Protein AF-A0A7S4T2F7-F1 (afdb_monomer_lite)

pLDDT: mean 73.34, std 18.88, range [36.66, 95.31]

Foldseek 3Di:
DVPVVVVVVVVVVVVVVVVVVVVVVVVVVVVVVVVVVVVVVVVVVVVVVVVVVVVVVVVVVVVVVVVVVVVVVVVVVVVVVVVVVVVLVVVLVVLVVVLVVLVVVLVVLVVVLVVVVVVLVVVLVVLVVLLVVLVVVLVVLVVVLVVLVVVLVVLVVVLVVVVPPDDDPVNVVSVVVNVVSVVVSVVSVVVSVVSVVVSVVSVVVSVVSVVVNVVVVVVSVVVSVVSVVVSVVSVVVSVVSVVVVVVVVPPDPPPPVCVVVVVVVVVVVVVVVVVVVVCVVVCVVVVVPPPPPVVVVVLVVVVVVLVVVLVVLVVVLVVLVVDPDPDPDPCVVVSVVVVVVSVVVNVVSVVVVVVSVVVVD

Structure (mmCIF, N/CA/C/O backbone):
data_AF-A0A7S4T2F7-F1
#
_entry.id   AF-A0A7S4T2F7-F1
#
loop_
_atom_site.group_PDB
_atom_site.id
_atom_site.type_symbol
_atom_site.label_atom_id
_atom_site.label_alt_id
_atom_site.label_comp_id
_atom_site.label_asym_id
_atom_site.label_entity_id
_atom_site.label_seq_id
_atom_site.pdbx_PDB_ins_code
_atom_site.Cartn_x
_atom_site.Cartn_y
_atom_site.Cartn_z
_atom_site.occupancy
_atom_site.B_iso_or_equiv
_atom_site.auth_seq_id
_atom_site.auth_comp_id
_atom_site.auth_asym_id
_atom_site.auth_atom_id
_atom_site.pdbx_PDB_model_num
ATOM 1 N N . MET A 1 1 ? -84.427 0.085 132.621 1.00 55.31 1 MET A N 1
ATOM 2 C CA . MET A 1 1 ? -83.288 0.707 131.918 1.00 55.31 1 MET A CA 1
ATOM 3 C C . MET A 1 1 ? -82.367 -0.325 131.266 1.00 55.31 1 MET A C 1
ATOM 5 O O . MET A 1 1 ? -82.294 -0.312 130.054 1.00 55.31 1 MET A O 1
ATOM 9 N N . PHE A 1 2 ? -81.790 -1.305 131.974 1.00 58.59 2 PHE A N 1
ATOM 10 C CA . PHE A 1 2 ? -80.795 -2.238 131.388 1.00 58.59 2 PHE A CA 1
ATOM 11 C C . PHE A 1 2 ? -81.253 -3.216 130.276 1.00 58.59 2 PHE A C 1
ATOM 13 O O . PHE A 1 2 ? -80.409 -3.851 129.651 1.00 58.59 2 PHE A O 1
ATOM 20 N N . LYS A 1 3 ? -82.560 -3.399 130.031 1.00 59.84 3 LYS A N 1
ATOM 21 C CA . LYS A 1 3 ? -83.067 -4.360 129.024 1.00 59.84 3 LYS A CA 1
ATOM 22 C C . LYS A 1 3 ? -83.162 -3.747 127.620 1.00 59.84 3 LYS A C 1
ATOM 24 O O . LYS A 1 3 ? -82.806 -4.399 126.652 1.00 59.84 3 LYS A O 1
ATOM 29 N N . GLU A 1 4 ? -83.556 -2.478 127.535 1.00 62.75 4 GLU A N 1
ATOM 30 C CA . GLU A 1 4 ? -83.650 -1.736 126.268 1.00 62.75 4 GLU A CA 1
ATOM 31 C C . GLU A 1 4 ? -82.261 -1.428 125.691 1.00 62.75 4 GLU A C 1
ATOM 33 O O . GLU A 1 4 ? -82.058 -1.543 124.488 1.00 62.75 4 GLU A O 1
ATOM 38 N N . GLU A 1 5 ? -81.278 -1.126 126.546 1.00 63.75 5 GLU A N 1
ATOM 39 C CA . GLU A 1 5 ? -79.881 -0.931 126.127 1.00 63.75 5 GLU A CA 1
ATOM 40 C C . GLU A 1 5 ? -79.251 -2.228 125.604 1.00 63.75 5 GLU A C 1
ATOM 42 O O . GLU A 1 5 ? -78.520 -2.208 124.616 1.00 63.75 5 GLU A O 1
ATOM 47 N N . LYS A 1 6 ? -79.572 -3.373 126.220 1.00 71.50 6 LYS A N 1
ATOM 48 C CA . LYS A 1 6 ? -79.091 -4.684 125.774 1.00 71.50 6 LYS A CA 1
ATOM 49 C C . LYS A 1 6 ? -79.663 -5.062 124.404 1.00 71.50 6 LYS A C 1
ATOM 51 O O . LYS A 1 6 ? -78.899 -5.464 123.532 1.00 71.50 6 LYS A O 1
ATOM 56 N N . ASP A 1 7 ? -80.965 -4.875 124.197 1.00 72.62 7 ASP A N 1
ATOM 57 C CA . ASP A 1 7 ? -81.619 -5.164 122.914 1.00 72.62 7 ASP A CA 1
ATOM 58 C C . ASP A 1 7 ? -81.117 -4.227 121.796 1.00 72.62 7 ASP A C 1
ATOM 60 O O . ASP A 1 7 ? -80.984 -4.641 120.642 1.00 72.62 7 ASP A O 1
ATOM 64 N N . LEU A 1 8 ? -80.779 -2.973 122.129 1.00 75.75 8 LEU A N 1
ATOM 65 C CA . LEU A 1 8 ? -80.185 -2.014 121.193 1.00 75.75 8 LEU A CA 1
ATOM 66 C C . LEU A 1 8 ? -78.748 -2.399 120.805 1.00 75.75 8 LEU A C 1
ATOM 68 O O . LEU A 1 8 ? -78.377 -2.296 119.634 1.00 75.75 8 LEU A O 1
ATOM 72 N N . ILE A 1 9 ? -77.953 -2.881 121.764 1.00 74.94 9 ILE A N 1
ATOM 73 C CA . ILE A 1 9 ? -76.592 -3.381 121.524 1.00 74.94 9 ILE A CA 1
ATOM 74 C C . ILE A 1 9 ? -76.633 -4.674 120.703 1.00 74.94 9 ILE A C 1
ATOM 76 O O . ILE A 1 9 ? -75.879 -4.802 119.743 1.00 74.94 9 ILE A O 1
ATOM 80 N N . GLU A 1 10 ? -77.528 -5.613 121.017 1.00 75.62 10 GLU A N 1
ATOM 81 C CA . GLU A 1 10 ? -77.672 -6.864 120.260 1.00 75.62 10 GLU A CA 1
ATOM 82 C C . GLU A 1 10 ? -78.137 -6.609 118.819 1.00 75.62 10 GLU A C 1
ATOM 84 O O . GLU A 1 10 ? -77.576 -7.197 117.892 1.00 75.62 10 GLU A O 1
ATOM 89 N N . LYS A 1 11 ? -79.074 -5.672 118.604 1.00 77.06 11 LYS A N 1
ATOM 90 C CA . LYS A 1 11 ? -79.430 -5.207 117.254 1.00 77.06 11 LYS A CA 1
ATOM 91 C C . LYS A 1 11 ? -78.256 -4.551 116.543 1.00 77.06 11 LYS A C 1
ATOM 93 O O . LYS A 1 11 ? -77.989 -4.907 115.406 1.00 77.06 11 LYS A O 1
ATOM 98 N N . SER A 1 12 ? -77.527 -3.656 117.206 1.00 76.94 12 SER A N 1
ATOM 99 C CA . SER A 1 12 ? -76.373 -2.980 116.596 1.00 76.94 12 SER A CA 1
ATOM 100 C C . SER A 1 12 ? -75.271 -3.971 116.215 1.00 76.94 12 SER A C 1
ATOM 102 O O . SER A 1 12 ? -74.676 -3.848 115.153 1.00 76.94 12 SER A O 1
ATOM 104 N N . ILE A 1 13 ? -75.034 -5.003 117.032 1.00 77.25 13 ILE A N 1
ATOM 105 C CA . ILE A 1 13 ? -74.094 -6.089 116.717 1.00 77.25 13 ILE A CA 1
ATOM 106 C C . ILE A 1 13 ? -74.595 -6.931 115.538 1.00 77.25 13 ILE A C 1
ATOM 108 O O . ILE A 1 13 ? -73.784 -7.360 114.720 1.00 77.25 13 ILE A O 1
ATOM 112 N N . ALA A 1 14 ? -75.900 -7.197 115.442 1.00 75.75 14 ALA A N 1
ATOM 113 C CA . ALA A 1 14 ? -76.475 -7.922 114.312 1.00 75.75 14 ALA A CA 1
ATOM 114 C C . ALA A 1 14 ? -76.339 -7.124 113.006 1.00 75.75 14 ALA A C 1
ATOM 116 O O . ALA A 1 14 ? -75.834 -7.669 112.027 1.00 75.75 14 ALA A O 1
ATOM 117 N N . THR A 1 15 ? -76.671 -5.830 113.024 1.00 77.25 15 THR A N 1
ATOM 118 C CA . THR A 1 15 ? -76.506 -4.932 111.874 1.00 77.25 15 THR A CA 1
ATOM 119 C C . THR A 1 15 ? -75.039 -4.814 111.468 1.00 77.25 15 THR A C 1
ATOM 121 O O . THR A 1 15 ? -74.716 -5.013 110.306 1.00 77.25 15 THR A O 1
ATOM 124 N N . LEU A 1 16 ? -74.124 -4.613 112.424 1.00 76.94 16 LEU A N 1
ATOM 125 C CA . LEU A 1 16 ? -72.686 -4.552 112.138 1.00 76.94 16 LEU A CA 1
ATOM 126 C C . LEU A 1 16 ? -72.146 -5.866 111.568 1.00 76.94 16 LEU A C 1
ATOM 128 O O . LEU A 1 16 ? -71.232 -5.841 110.752 1.00 76.94 16 LEU A O 1
ATOM 132 N N . LYS A 1 17 ? -72.684 -7.024 111.974 1.00 77.56 17 LYS A N 1
ATOM 133 C CA . LYS A 1 17 ? -72.313 -8.323 111.390 1.00 77.56 17 LYS A CA 1
ATOM 134 C C . LYS A 1 17 ? -72.827 -8.481 109.963 1.00 77.56 17 LYS A C 1
ATOM 136 O O . LYS A 1 17 ? -72.112 -9.062 109.152 1.00 77.56 17 LYS A O 1
ATOM 141 N N . GLU A 1 18 ? -74.030 -7.998 109.666 1.00 78.88 18 GLU A N 1
ATOM 142 C CA . GLU A 1 18 ? -74.576 -7.986 108.306 1.00 78.88 18 GLU A CA 1
ATOM 143 C C . GLU A 1 18 ? -73.803 -7.021 107.404 1.00 78.88 18 GLU A C 1
ATOM 145 O O . GLU A 1 18 ? -73.415 -7.410 106.307 1.00 78.88 18 GLU A O 1
ATOM 150 N N . GLU A 1 19 ? -73.483 -5.821 107.890 1.00 78.62 19 GLU A N 1
ATOM 151 C CA . GLU A 1 19 ? -72.659 -4.837 107.182 1.00 78.62 19 GLU A CA 1
ATOM 152 C C . GLU A 1 19 ? -71.244 -5.375 106.928 1.00 78.62 19 GLU A C 1
ATOM 154 O O . GLU A 1 19 ? -70.791 -5.368 105.787 1.00 78.62 19 GLU A O 1
ATOM 159 N N . PHE A 1 20 ? -70.582 -5.966 107.934 1.00 75.94 20 PHE A N 1
ATOM 160 C CA . PHE A 1 20 ? -69.276 -6.612 107.739 1.00 75.94 20 PHE A CA 1
ATOM 161 C C . PHE A 1 20 ? -69.343 -7.805 106.781 1.00 75.94 20 PHE A C 1
ATOM 163 O O . PHE A 1 20 ? -68.390 -8.061 106.044 1.00 75.94 20 PHE A O 1
ATOM 170 N N . ALA A 1 21 ? -70.427 -8.584 106.805 1.00 75.06 21 ALA A N 1
ATOM 171 C CA . ALA A 1 21 ? -70.600 -9.709 105.892 1.00 75.06 21 ALA A CA 1
ATOM 172 C C . ALA A 1 21 ? -70.812 -9.227 104.450 1.00 75.06 21 ALA A C 1
ATOM 174 O O . ALA A 1 21 ? -70.199 -9.788 103.539 1.00 75.06 21 ALA A O 1
ATOM 175 N N . ALA A 1 22 ? -71.614 -8.177 104.260 1.00 77.69 22 ALA A N 1
ATOM 176 C CA . ALA A 1 22 ? -71.867 -7.543 102.972 1.00 77.69 22 ALA A CA 1
ATOM 177 C C . ALA A 1 22 ? -70.605 -6.871 102.413 1.00 77.69 22 ALA A C 1
ATOM 179 O O . ALA A 1 22 ? -70.261 -7.092 101.257 1.00 77.69 22 ALA A O 1
ATOM 180 N N . GLU A 1 23 ? -69.853 -6.140 103.236 1.00 79.56 23 GLU A N 1
ATOM 181 C CA . GLU A 1 23 ? -68.594 -5.500 102.842 1.00 79.56 23 GLU A CA 1
ATOM 182 C C . GLU A 1 23 ? -67.522 -6.544 102.498 1.00 79.56 23 GLU A C 1
ATOM 184 O O . GLU A 1 23 ? -66.892 -6.484 101.443 1.00 79.56 23 GLU A O 1
ATOM 189 N N . LYS A 1 24 ? -67.383 -7.597 103.314 1.00 79.31 24 LYS A N 1
ATOM 190 C CA . LYS A 1 24 ? -66.481 -8.723 103.022 1.00 79.31 24 LYS A CA 1
ATOM 191 C C . LYS A 1 24 ? -66.884 -9.493 101.761 1.00 79.31 24 LYS A C 1
ATOM 193 O O . LYS A 1 24 ? -66.045 -10.169 101.160 1.00 79.31 24 LYS A O 1
ATOM 198 N N . GLN A 1 25 ? -68.161 -9.484 101.392 1.00 79.94 25 GLN A N 1
ATOM 199 C CA . GLN A 1 25 ? -68.627 -10.079 100.147 1.00 79.94 25 GLN A CA 1
ATOM 200 C C . GLN A 1 25 ? -68.363 -9.152 98.955 1.00 79.94 25 GLN A C 1
ATOM 202 O O . GLN A 1 25 ? -67.792 -9.618 97.976 1.00 79.94 25 GLN A O 1
ATOM 207 N N . SER A 1 26 ? -68.634 -7.852 99.084 1.00 83.44 26 SER A N 1
ATOM 208 C CA . SER A 1 26 ? -68.323 -6.835 98.072 1.00 83.44 26 SER A CA 1
ATOM 209 C C . SER A 1 26 ? -66.834 -6.806 97.726 1.00 83.44 26 SER A C 1
ATOM 211 O O . SER A 1 26 ? -66.480 -6.899 96.557 1.00 83.44 26 SER A O 1
ATOM 213 N N . ILE A 1 27 ? -65.951 -6.780 98.733 1.00 78.69 27 ILE A N 1
ATOM 214 C CA . ILE A 1 27 ? -64.491 -6.806 98.531 1.00 78.69 27 ILE A CA 1
ATOM 215 C C . ILE A 1 27 ? -64.059 -8.097 97.825 1.00 78.69 27 ILE A C 1
ATOM 217 O O . ILE A 1 27 ? -63.167 -8.078 96.982 1.00 78.69 27 ILE A O 1
ATOM 221 N N . ARG A 1 28 ? -64.689 -9.236 98.142 1.00 77.38 28 ARG A N 1
ATOM 222 C CA . ARG A 1 28 ? -64.392 -10.500 97.455 1.00 77.38 28 ARG A CA 1
ATOM 223 C C . ARG A 1 28 ? -64.846 -10.473 96.003 1.00 77.38 28 ARG A C 1
ATOM 225 O O . ARG A 1 28 ? -64.089 -10.903 95.145 1.00 77.38 28 ARG A O 1
ATOM 232 N N . GLU A 1 29 ? -66.045 -9.979 95.726 1.00 81.12 29 GLU A N 1
ATOM 233 C CA . GLU A 1 29 ? -66.570 -9.871 94.363 1.00 81.12 29 GLU A CA 1
ATOM 234 C C . GLU A 1 29 ? -65.747 -8.898 93.510 1.00 81.12 29 GLU A C 1
ATOM 236 O O . GLU A 1 29 ? -65.469 -9.197 92.352 1.00 81.12 29 GLU A O 1
ATOM 241 N N . GLU A 1 30 ? -65.304 -7.777 94.079 1.00 81.06 30 GLU A N 1
ATOM 242 C CA . GLU A 1 30 ? -64.426 -6.811 93.411 1.00 81.06 30 GLU A CA 1
ATOM 243 C C . GLU A 1 30 ? -63.039 -7.407 93.129 1.00 81.06 30 GLU A C 1
ATOM 245 O O . GLU A 1 30 ? -62.571 -7.356 91.994 1.00 81.06 30 GLU A O 1
ATOM 250 N N . PHE A 1 31 ? -62.445 -8.095 94.109 1.00 76.69 31 PHE A N 1
ATOM 251 C CA . PHE A 1 31 ? -61.179 -8.812 93.939 1.00 76.69 31 PHE A CA 1
ATOM 252 C C . PHE A 1 31 ? -61.263 -9.919 92.874 1.00 76.69 31 PHE A C 1
ATOM 254 O O . PHE A 1 31 ? -60.344 -10.083 92.075 1.00 76.69 31 PHE A O 1
ATOM 261 N N . PHE A 1 32 ? -62.369 -10.672 92.815 1.00 77.25 32 PHE A N 1
ATOM 262 C CA . PHE A 1 32 ? -62.569 -11.683 91.771 1.00 77.25 32 PHE A CA 1
ATOM 263 C C . PHE A 1 32 ? -62.756 -11.060 90.382 1.00 77.25 32 PHE A C 1
ATOM 265 O O . PHE A 1 32 ? -62.172 -11.570 89.428 1.00 77.25 32 PHE A O 1
ATOM 272 N N . ARG A 1 33 ? -63.481 -9.938 90.259 1.00 80.00 33 ARG A N 1
ATOM 273 C CA . ARG A 1 33 ? -63.588 -9.210 88.980 1.00 80.00 33 ARG A CA 1
ATOM 274 C C . ARG A 1 33 ? -62.240 -8.675 88.506 1.00 80.00 33 ARG A C 1
ATOM 276 O O . ARG A 1 33 ? -61.961 -8.723 87.314 1.00 80.00 33 ARG A O 1
ATOM 283 N N . GLU A 1 34 ? -61.405 -8.183 89.416 1.00 78.94 34 GLU A N 1
ATOM 284 C CA . GLU A 1 34 ? -60.062 -7.694 89.087 1.00 78.94 34 GLU A CA 1
ATOM 285 C C . GLU A 1 34 ? -59.134 -8.840 88.648 1.00 78.94 34 GLU A C 1
ATOM 287 O O . GLU A 1 34 ? -58.395 -8.703 87.674 1.00 78.94 34 GLU A O 1
ATOM 292 N N . ILE A 1 35 ? -59.225 -10.012 89.290 1.00 77.12 35 ILE A N 1
ATOM 293 C CA . ILE A 1 35 ? -58.518 -11.225 88.848 1.00 77.12 35 ILE A CA 1
ATOM 294 C C . ILE A 1 35 ? -58.980 -11.664 87.453 1.00 77.12 35 ILE A C 1
ATOM 296 O O . ILE A 1 35 ? -58.141 -12.010 86.624 1.00 77.12 35 ILE A O 1
ATOM 300 N N . GLU A 1 36 ? -60.285 -11.653 87.177 1.00 77.94 36 GLU A N 1
ATOM 301 C CA . GLU A 1 36 ? -60.829 -12.016 85.863 1.00 77.94 36 GLU A CA 1
ATOM 302 C C . GLU A 1 36 ? -60.404 -11.023 84.770 1.00 77.94 36 GLU A C 1
ATOM 304 O O . GLU A 1 36 ? -60.001 -11.445 83.686 1.00 77.94 36 GLU A O 1
ATOM 309 N N . ALA A 1 37 ? -60.425 -9.718 85.061 1.00 78.50 37 ALA A N 1
ATOM 310 C CA . ALA A 1 37 ? -59.975 -8.676 84.137 1.00 78.50 37 ALA A CA 1
ATOM 311 C C . ALA A 1 37 ? -58.473 -8.792 83.829 1.00 78.50 37 ALA A C 1
ATOM 313 O O . ALA A 1 37 ? -58.086 -8.811 82.660 1.00 78.50 37 ALA A O 1
ATOM 314 N N . ASN A 1 38 ? -57.638 -8.968 84.858 1.00 79.50 38 ASN A N 1
ATOM 315 C CA . ASN A 1 38 ? -56.198 -9.176 84.692 1.00 79.50 38 ASN A CA 1
ATOM 316 C C . ASN A 1 38 ? -55.895 -10.503 83.972 1.00 79.50 38 ASN A C 1
ATOM 318 O O . ASN A 1 38 ? -54.974 -10.575 83.161 1.00 79.50 38 ASN A O 1
ATOM 322 N N . GLY A 1 39 ? -56.681 -11.555 84.223 1.00 81.31 39 GLY A N 1
ATOM 323 C CA . GLY A 1 39 ? -56.588 -12.826 83.502 1.00 81.31 39 GLY A CA 1
ATOM 324 C C . GLY A 1 39 ? -56.888 -12.675 82.007 1.00 81.31 39 GLY A C 1
ATOM 325 O O . GLY A 1 39 ? -56.149 -13.207 81.176 1.00 81.31 39 GLY A O 1
ATOM 326 N N . ALA A 1 40 ? -57.916 -11.898 81.655 1.00 79.81 40 ALA A N 1
ATOM 327 C CA . ALA A 1 40 ? -58.255 -11.590 80.267 1.00 79.81 40 ALA A CA 1
ATOM 328 C C . ALA A 1 40 ? -57.175 -10.739 79.573 1.00 79.81 40 ALA A C 1
ATOM 330 O O . ALA A 1 40 ? -56.843 -10.995 78.415 1.00 79.81 40 ALA A O 1
ATOM 331 N N . GLU A 1 41 ? -56.586 -9.767 80.273 1.00 81.06 41 GLU A N 1
ATOM 332 C CA . GLU A 1 41 ? -55.496 -8.938 79.744 1.00 81.06 41 GLU A CA 1
ATOM 333 C C . GLU A 1 41 ? -54.224 -9.763 79.483 1.00 81.06 41 GLU A C 1
ATOM 335 O O . GLU A 1 41 ? -53.616 -9.654 78.416 1.00 81.06 41 GLU A O 1
ATOM 340 N N . VAL A 1 42 ? -53.870 -10.678 80.393 1.00 82.81 42 VAL A N 1
ATOM 341 C CA . VAL A 1 42 ? -52.751 -11.617 80.201 1.00 82.81 42 VAL A CA 1
ATOM 342 C C . VAL A 1 42 ? -52.993 -12.545 79.006 1.00 82.81 42 VAL A C 1
ATOM 344 O O . VAL A 1 42 ? -52.060 -12.807 78.244 1.00 82.81 42 VAL A O 1
ATOM 347 N N . GLU A 1 43 ? -54.224 -13.019 78.791 1.00 81.62 43 GLU A N 1
ATOM 348 C CA . GLU A 1 43 ? -54.558 -13.812 77.602 1.00 81.62 43 GLU A CA 1
ATOM 349 C C . GLU A 1 43 ? -54.422 -13.018 76.297 1.00 81.62 43 GLU A C 1
ATOM 351 O O . GLU A 1 43 ? -53.931 -13.562 75.304 1.00 81.62 43 GLU A O 1
ATOM 356 N N . ILE A 1 44 ? -54.835 -11.747 76.277 1.00 83.75 44 ILE A N 1
ATOM 357 C CA . ILE A 1 44 ? -54.689 -10.873 75.103 1.00 83.75 44 ILE A CA 1
ATOM 358 C C . ILE A 1 44 ? -53.206 -10.644 74.805 1.00 83.75 44 ILE A C 1
ATOM 360 O O . ILE A 1 44 ? -52.772 -10.896 73.681 1.00 83.75 44 ILE A O 1
ATOM 364 N N . LEU A 1 45 ? -52.410 -10.281 75.814 1.00 80.75 45 LEU A N 1
ATOM 365 C CA . LEU A 1 45 ? -50.966 -10.075 75.669 1.00 80.75 45 LEU A CA 1
ATOM 366 C C . LEU A 1 45 ? -50.240 -11.352 75.220 1.00 80.75 45 LEU A C 1
ATOM 368 O O . LEU A 1 45 ? -49.319 -11.290 74.406 1.00 80.75 45 LEU A O 1
ATOM 372 N N . ALA A 1 46 ? -50.662 -12.527 75.697 1.00 82.75 46 ALA A N 1
ATOM 373 C CA . ALA A 1 46 ? -50.119 -13.805 75.241 1.00 82.75 46 ALA A CA 1
ATOM 374 C C . ALA A 1 46 ? -50.447 -14.082 73.763 1.00 82.75 46 ALA A C 1
ATOM 376 O O . ALA A 1 46 ? -49.590 -14.566 73.021 1.00 82.75 46 ALA A O 1
ATOM 377 N N . ARG A 1 47 ? -51.663 -13.747 73.308 1.00 85.38 47 ARG A N 1
ATOM 378 C CA . ARG A 1 47 ? -52.052 -13.866 71.892 1.00 85.38 47 ARG A CA 1
ATOM 379 C C . ARG A 1 47 ? -51.286 -12.876 71.014 1.00 85.38 47 ARG A C 1
ATOM 381 O O . ARG A 1 47 ? -50.781 -13.282 69.972 1.00 85.38 47 ARG A O 1
ATOM 388 N N . GLU A 1 48 ? -51.148 -11.620 71.436 1.00 85.75 48 GLU A N 1
ATOM 389 C CA . GLU A 1 48 ? -50.366 -10.601 70.721 1.00 85.75 48 GLU A CA 1
ATOM 390 C C . GLU A 1 48 ? -48.891 -10.990 70.613 1.00 85.75 48 GLU A C 1
ATOM 392 O O . GLU A 1 48 ? -48.306 -10.897 69.535 1.00 85.75 48 GLU A O 1
ATOM 397 N N . LYS A 1 49 ? -48.304 -11.508 71.698 1.00 87.44 49 LYS A N 1
ATOM 398 C CA . LYS A 1 49 ? -46.939 -12.036 71.689 1.00 87.44 49 LYS A CA 1
ATOM 399 C C . LYS A 1 49 ? -46.774 -13.161 70.663 1.00 87.44 49 LYS A C 1
ATOM 401 O O . LYS A 1 49 ? -45.825 -13.116 69.888 1.00 87.44 49 LYS A O 1
ATOM 406 N N . ASN A 1 50 ? -47.695 -14.126 70.619 1.00 86.12 50 ASN A N 1
ATOM 407 C CA . ASN A 1 50 ? -47.630 -15.220 69.644 1.00 86.12 50 ASN A CA 1
ATOM 408 C C . ASN A 1 50 ? -47.725 -14.700 68.199 1.00 86.12 50 ASN A C 1
ATOM 410 O O . ASN A 1 50 ? -46.948 -15.116 67.346 1.00 86.12 50 ASN A O 1
ATOM 414 N N . VAL A 1 51 ? -48.613 -13.735 67.925 1.00 88.06 51 VAL A N 1
ATOM 415 C CA . VAL A 1 51 ? -48.719 -13.101 66.597 1.00 88.06 51 VAL A CA 1
ATOM 416 C C . VAL A 1 51 ? -47.429 -12.357 66.226 1.00 88.06 51 VAL A C 1
ATOM 418 O O . VAL A 1 51 ? -46.987 -12.416 65.077 1.00 88.06 51 VAL A O 1
ATOM 421 N N . LEU A 1 52 ? -46.796 -11.673 67.183 1.00 84.12 52 LEU A N 1
ATOM 422 C CA . LEU A 1 52 ? -45.519 -10.987 66.971 1.00 84.12 52 LEU A CA 1
ATOM 423 C C . LEU A 1 52 ? -44.365 -11.969 66.718 1.00 84.12 52 LEU A C 1
ATOM 425 O O . LEU A 1 52 ? -43.529 -11.718 65.853 1.00 84.12 52 LEU A O 1
ATOM 429 N N . GLU A 1 53 ? -44.324 -13.101 67.420 1.00 87.06 53 GLU A N 1
ATOM 430 C CA . GLU A 1 53 ? -43.327 -14.154 67.192 1.00 87.06 53 GLU A CA 1
ATOM 431 C C . GLU A 1 53 ? -43.511 -14.819 65.817 1.00 87.06 53 GLU A C 1
ATOM 433 O O . GLU A 1 53 ? -42.535 -14.980 65.077 1.00 87.06 53 GLU A O 1
ATOM 438 N N . ASP A 1 54 ? -44.754 -15.110 65.421 1.00 87.50 54 ASP A N 1
ATOM 439 C CA . ASP A 1 54 ? -45.078 -15.671 64.105 1.00 87.50 54 ASP A CA 1
ATOM 440 C C . ASP A 1 54 ? -44.732 -14.700 62.964 1.00 87.50 54 ASP A C 1
ATOM 442 O O . ASP A 1 54 ? -44.130 -15.092 61.957 1.00 87.50 54 ASP A O 1
ATOM 446 N N . THR A 1 55 ? -45.062 -13.413 63.118 1.00 85.62 55 THR A N 1
ATOM 447 C CA . THR A 1 55 ? -44.729 -12.379 62.122 1.00 85.62 55 THR A CA 1
ATOM 448 C C . THR A 1 55 ? -43.225 -12.131 62.034 1.00 85.62 55 THR A C 1
ATOM 450 O O . THR A 1 55 ? -42.699 -12.012 60.925 1.00 85.62 55 THR A O 1
ATOM 453 N N . LEU A 1 56 ? -42.503 -12.133 63.159 1.00 85.81 56 LEU A N 1
ATOM 454 C CA . LEU A 1 56 ? -41.042 -12.047 63.169 1.00 85.81 56 LEU A CA 1
ATOM 455 C C . LEU A 1 56 ? -40.405 -13.253 62.463 1.00 85.81 56 LEU A C 1
ATOM 457 O O . LEU A 1 56 ? -39.505 -13.072 61.640 1.00 85.81 56 LEU A O 1
ATOM 461 N N . GLY A 1 57 ? -40.891 -14.470 62.723 1.00 85.19 57 GLY A N 1
ATOM 462 C CA . GLY A 1 57 ? -40.430 -15.683 62.043 1.00 85.19 57 GLY A CA 1
ATOM 463 C C . GLY A 1 57 ? -40.692 -15.650 60.532 1.00 85.19 57 GLY A C 1
ATOM 464 O O . GLY A 1 57 ? -39.822 -16.023 59.737 1.00 85.19 57 GLY A O 1
ATOM 465 N N . ALA A 1 58 ? -41.857 -15.146 60.112 1.00 83.50 58 ALA A N 1
ATOM 466 C CA . ALA A 1 58 ? -42.187 -14.951 58.701 1.00 83.50 58 ALA A CA 1
ATOM 467 C C . ALA A 1 58 ? -41.261 -13.920 58.029 1.00 83.50 58 ALA A C 1
ATOM 469 O O . ALA A 1 58 ? -40.714 -14.202 56.959 1.00 83.50 58 ALA A O 1
ATOM 470 N N . LEU A 1 59 ? -41.015 -12.778 58.681 1.00 81.00 59 LEU A N 1
ATOM 471 C CA . LEU A 1 59 ? -40.110 -11.730 58.195 1.00 81.00 59 LEU A CA 1
ATOM 472 C C . LEU A 1 59 ? -38.660 -12.213 58.087 1.00 81.00 59 LEU A C 1
ATOM 474 O O . LEU A 1 59 ? -37.997 -11.944 57.089 1.00 81.00 59 LEU A O 1
ATOM 478 N N . GLN A 1 60 ? -38.162 -12.974 59.064 1.00 83.06 60 GLN A N 1
ATOM 479 C CA . GLN A 1 60 ? -36.817 -13.559 59.004 1.00 83.06 60 GLN A CA 1
ATOM 480 C C . GLN A 1 60 ? -36.675 -14.543 57.835 1.00 83.06 60 GLN A C 1
ATOM 482 O O . GLN A 1 60 ? -35.647 -14.568 57.155 1.00 83.06 60 GLN A O 1
ATOM 487 N N . LYS A 1 61 ? -37.719 -15.333 57.560 1.00 86.50 61 LYS A N 1
ATOM 488 C CA . LYS A 1 61 ? -37.742 -16.279 56.438 1.00 86.50 61 LYS A CA 1
ATOM 489 C C . LYS A 1 61 ? -37.802 -15.568 55.082 1.00 86.50 61 LYS A C 1
ATOM 491 O O . LYS A 1 61 ? -37.120 -15.992 54.151 1.00 86.50 61 LYS A O 1
ATOM 496 N N . GLU A 1 62 ? -38.593 -14.503 54.968 1.00 82.06 62 GLU A N 1
ATOM 497 C CA . GLU A 1 62 ? -38.629 -13.605 53.802 1.00 82.06 62 GLU A CA 1
ATOM 498 C C . GLU A 1 62 ? -37.268 -12.936 53.568 1.00 82.06 62 GLU A C 1
ATOM 500 O O . GLU A 1 62 ? -36.739 -12.997 52.458 1.00 82.06 62 GLU A O 1
ATOM 505 N N . HIS A 1 63 ? -36.651 -12.390 54.619 1.00 81.00 63 HIS A N 1
ATOM 506 C CA . HIS A 1 63 ? -35.326 -11.773 54.551 1.00 81.00 63 HIS A CA 1
ATOM 507 C C . HIS A 1 63 ? -34.253 -12.766 54.082 1.00 81.00 63 HIS A C 1
ATOM 509 O O . HIS A 1 63 ? -33.471 -12.463 53.187 1.00 81.00 63 HIS A O 1
ATOM 515 N N . ALA A 1 64 ? -34.231 -13.987 54.624 1.00 82.81 64 ALA A N 1
ATOM 516 C CA . ALA A 1 64 ? -33.277 -15.011 54.195 1.00 82.81 64 ALA A CA 1
ATOM 517 C C . ALA A 1 64 ? -33.463 -15.408 52.716 1.00 82.81 64 ALA A C 1
ATOM 519 O O . ALA A 1 64 ? -32.484 -15.625 51.997 1.00 82.81 64 ALA A O 1
ATOM 520 N N . LYS A 1 65 ? -34.714 -15.479 52.237 1.00 85.19 65 LYS A N 1
ATOM 521 C CA . LYS A 1 65 ? -35.016 -15.735 50.819 1.00 85.19 65 LYS A CA 1
ATOM 522 C C . LYS A 1 65 ? -34.563 -14.584 49.923 1.00 85.19 65 LYS A C 1
ATOM 524 O O . LYS A 1 65 ? -33.949 -14.844 48.886 1.00 85.19 65 LYS A O 1
ATOM 529 N N . SER A 1 66 ? -34.850 -13.339 50.306 1.00 78.88 66 SER A N 1
ATOM 530 C CA . SER A 1 66 ? -34.471 -12.160 49.523 1.00 78.88 66 SER A CA 1
ATOM 531 C C . SER A 1 66 ? -32.950 -12.006 49.457 1.00 78.88 66 SER A C 1
ATOM 533 O O . SER A 1 66 ? -32.405 -11.782 48.378 1.00 78.88 66 SER A O 1
ATOM 535 N N . GLU A 1 67 ? -32.245 -12.248 50.564 1.00 82.06 67 GLU A N 1
ATOM 536 C CA . GLU A 1 67 ? -30.784 -12.241 50.614 1.00 82.06 67 GLU A CA 1
ATOM 537 C C . GLU A 1 67 ? -30.179 -13.325 49.704 1.00 82.06 67 GLU A C 1
ATOM 539 O O . GLU A 1 67 ? -29.220 -13.060 48.975 1.00 82.06 67 GLU A O 1
ATOM 544 N N . GLY A 1 68 ? -30.764 -14.529 49.689 1.00 83.75 68 GLY A N 1
ATOM 545 C CA . GLY A 1 68 ? -30.376 -15.606 48.773 1.00 83.75 68 GLY A CA 1
ATOM 546 C C . GLY A 1 68 ? -30.539 -15.216 47.300 1.00 83.75 68 GLY A C 1
ATOM 547 O O . GLY A 1 68 ? -29.589 -15.331 46.526 1.00 83.75 68 GLY A O 1
ATOM 548 N N . HIS A 1 69 ? -31.705 -14.674 46.928 1.00 80.44 69 HIS A N 1
ATOM 549 C CA . HIS A 1 69 ? -31.969 -14.180 45.570 1.00 80.44 69 HIS A CA 1
ATOM 550 C C . HIS A 1 69 ? -31.026 -13.040 45.160 1.00 80.44 69 HIS A C 1
ATOM 552 O O . HIS A 1 69 ? -30.558 -13.001 44.022 1.00 80.44 69 HIS A O 1
ATOM 558 N N . LEU A 1 70 ? -30.727 -12.106 46.067 1.00 77.94 70 LEU A N 1
ATOM 559 C CA . LEU A 1 70 ? -29.798 -11.008 45.797 1.00 77.94 70 LEU A CA 1
ATOM 560 C C . LEU A 1 70 ? -28.365 -11.512 45.597 1.00 77.94 70 LEU A C 1
ATOM 562 O O . LEU A 1 70 ? -27.685 -11.040 44.687 1.00 77.94 70 LEU A O 1
ATOM 566 N N . LYS A 1 71 ? -27.911 -12.495 46.387 1.00 81.44 71 LYS A N 1
ATOM 567 C CA . LYS A 1 71 ? -26.595 -13.131 46.201 1.00 81.44 71 LYS A CA 1
ATOM 568 C C . LYS A 1 71 ? -26.496 -13.858 44.862 1.00 81.44 71 LYS A C 1
ATOM 570 O O . LYS A 1 71 ? -25.483 -13.724 44.181 1.00 81.44 71 LYS A O 1
ATOM 575 N N . GLU A 1 72 ? -27.539 -14.582 44.466 1.00 86.75 72 GLU A N 1
ATOM 576 C CA . GLU A 1 72 ? -27.588 -15.269 43.173 1.00 86.75 72 GLU A CA 1
ATOM 577 C C . GLU A 1 72 ? -27.549 -14.276 42.003 1.00 86.75 72 GLU A C 1
ATOM 579 O O . GLU A 1 72 ? -26.699 -14.399 41.119 1.00 86.75 72 GLU A O 1
ATOM 584 N N . LYS A 1 73 ? -28.385 -13.227 42.042 1.00 78.25 73 LYS A N 1
ATOM 585 C CA . LYS A 1 73 ? -28.355 -12.145 41.044 1.00 78.25 73 LYS A CA 1
ATOM 586 C C . LYS A 1 73 ? -26.986 -11.469 40.978 1.00 78.25 73 LYS A C 1
ATOM 588 O O . LYS A 1 73 ? -26.480 -11.232 39.886 1.00 78.25 73 LYS A O 1
ATOM 593 N N . LEU A 1 74 ? -26.364 -11.189 42.125 1.00 78.75 74 LEU A N 1
ATOM 594 C CA . LEU A 1 74 ? -25.034 -10.582 42.183 1.00 78.75 74 LEU A CA 1
ATOM 595 C C . LEU A 1 74 ? -23.960 -11.487 41.566 1.00 78.75 74 LEU A C 1
ATOM 597 O O . LEU A 1 74 ? -23.078 -10.991 40.869 1.00 78.75 74 LEU A O 1
ATOM 601 N N . ASN A 1 75 ? -24.015 -12.797 41.814 1.00 81.69 75 ASN A N 1
ATOM 602 C CA . ASN A 1 75 ? -23.081 -13.747 41.211 1.00 81.69 75 ASN A CA 1
ATOM 603 C C . ASN A 1 75 ? -23.254 -13.805 39.693 1.00 81.69 75 ASN A C 1
ATOM 605 O O . ASN A 1 75 ? -22.259 -13.711 38.980 1.00 81.69 75 ASN A O 1
ATOM 609 N N . LYS A 1 76 ? -24.498 -13.838 39.204 1.00 81.44 76 LYS A N 1
ATOM 610 C CA . LYS A 1 76 ? -24.784 -13.796 37.767 1.00 81.44 76 LYS A CA 1
ATOM 611 C C . LYS A 1 76 ? -24.250 -12.519 37.111 1.00 81.44 76 LYS A C 1
ATOM 613 O O . LYS A 1 76 ? -23.531 -12.594 36.125 1.00 81.44 76 LYS A O 1
ATOM 618 N N . VAL A 1 77 ? -24.485 -11.355 37.722 1.00 77.88 77 VAL A N 1
ATOM 619 C CA . VAL A 1 77 ? -23.930 -10.077 37.238 1.00 77.88 77 VAL A CA 1
ATOM 620 C C . VAL A 1 77 ? -22.397 -10.101 37.211 1.00 77.88 77 VAL A C 1
ATOM 622 O O . VAL A 1 77 ? -21.793 -9.597 36.270 1.00 77.88 77 VAL A O 1
ATOM 625 N N . LYS A 1 78 ? -21.736 -10.699 38.211 1.00 78.56 78 LYS A N 1
ATOM 626 C CA . LYS A 1 78 ? -20.268 -10.839 38.212 1.00 78.56 78 LYS A CA 1
ATOM 627 C C . LYS A 1 78 ? -19.769 -11.735 37.081 1.00 78.56 78 LYS A C 1
ATOM 629 O O . LYS A 1 78 ? -18.737 -11.424 36.490 1.00 78.56 78 LYS A O 1
ATOM 634 N N . GLU A 1 79 ? -20.463 -12.834 36.806 1.00 82.50 79 GLU A N 1
ATOM 635 C CA . GLU A 1 79 ? -20.143 -13.734 35.695 1.00 82.50 79 GLU A CA 1
ATOM 636 C C . GLU A 1 79 ? -20.316 -13.029 34.349 1.00 82.50 79 GLU A C 1
ATOM 638 O O . GLU A 1 79 ? -19.386 -13.049 33.542 1.00 82.50 79 GLU A O 1
ATOM 643 N N . ASP A 1 80 ? -21.434 -12.325 34.158 1.00 78.00 80 ASP A N 1
ATOM 644 C CA . ASP A 1 80 ? -21.723 -11.551 32.948 1.00 78.00 80 ASP A CA 1
ATOM 645 C C . ASP A 1 80 ? -20.658 -10.463 32.721 1.00 78.00 80 ASP A C 1
ATOM 647 O O . ASP A 1 80 ? -20.079 -10.371 31.639 1.00 78.00 80 ASP A O 1
ATOM 651 N N . VAL A 1 81 ? -20.306 -9.692 33.760 1.00 75.94 81 VAL A N 1
ATOM 652 C CA . VAL A 1 81 ? -19.241 -8.671 33.695 1.00 75.94 81 VAL A CA 1
ATOM 653 C C . VAL A 1 81 ? -17.881 -9.291 33.370 1.00 75.94 81 VAL A C 1
ATOM 655 O O . VAL A 1 81 ? -17.119 -8.738 32.580 1.00 75.94 81 VAL A O 1
ATOM 658 N N . ASN A 1 82 ? -17.553 -10.448 33.947 1.00 79.25 82 ASN A N 1
ATOM 659 C CA . ASN A 1 82 ? -16.301 -11.138 33.640 1.00 79.25 82 ASN A CA 1
ATOM 660 C C . ASN A 1 82 ? -16.280 -11.670 32.194 1.00 79.25 82 ASN A C 1
ATOM 662 O O . ASN A 1 82 ? -15.243 -11.626 31.533 1.00 79.25 82 ASN A O 1
ATOM 666 N N . GLY A 1 83 ? -17.422 -12.144 31.688 1.00 80.38 83 GLY A N 1
ATOM 667 C CA . GLY A 1 83 ? -17.595 -12.541 30.291 1.00 80.38 83 GLY A CA 1
ATOM 668 C C . GLY A 1 83 ? -17.400 -11.370 29.327 1.00 80.38 83 GLY A C 1
ATOM 669 O O . GLY A 1 83 ? -16.634 -11.492 28.369 1.00 80.38 83 GLY A O 1
ATOM 670 N N . MET A 1 84 ? -18.015 -10.219 29.620 1.00 78.81 84 MET A N 1
ATOM 671 C CA . MET A 1 84 ? -17.854 -8.990 28.833 1.00 78.81 84 MET A CA 1
ATOM 672 C C . MET A 1 84 ? -16.399 -8.510 28.809 1.00 78.81 84 MET A C 1
ATOM 674 O O . MET A 1 84 ? -15.878 -8.219 27.735 1.00 78.81 84 MET A O 1
ATOM 678 N N . LYS A 1 85 ? -15.698 -8.528 29.951 1.00 80.19 85 LYS A N 1
ATOM 679 C CA . LYS A 1 85 ? -14.271 -8.163 30.013 1.00 80.19 85 LYS A CA 1
ATOM 680 C C . LYS A 1 85 ? -13.398 -9.046 29.132 1.00 80.19 85 LYS A C 1
ATOM 682 O O . LYS A 1 85 ? -12.610 -8.531 28.348 1.00 80.19 85 LYS A O 1
ATOM 687 N N . LYS A 1 86 ? -13.572 -10.369 29.202 1.00 85.50 86 LYS A N 1
ATOM 688 C CA . LYS A 1 86 ? -12.824 -11.304 28.344 1.00 85.50 86 LYS A CA 1
ATOM 689 C C . LYS A 1 86 ? -13.109 -11.078 26.860 1.00 85.50 86 LYS A C 1
ATOM 691 O O . LYS A 1 86 ? -12.201 -11.189 26.041 1.00 85.50 86 LYS A O 1
ATOM 696 N N . MET A 1 87 ? -14.357 -10.761 26.511 1.00 86.25 87 MET A N 1
ATOM 697 C CA . MET A 1 87 ? -14.731 -10.432 25.135 1.00 86.25 87 MET A CA 1
ATOM 698 C C . MET A 1 87 ? -14.045 -9.145 24.660 1.00 86.25 87 MET A C 1
ATOM 700 O O . MET A 1 87 ? -13.469 -9.140 23.576 1.00 86.25 87 MET A O 1
ATOM 704 N N . GLN A 1 88 ? -14.049 -8.086 25.474 1.00 82.94 88 GLN A N 1
ATOM 705 C CA . GLN A 1 88 ? -13.362 -6.826 25.166 1.00 82.94 88 GLN A CA 1
ATOM 706 C C . GLN A 1 88 ? -11.843 -7.017 25.028 1.00 82.94 88 GLN A C 1
ATOM 708 O O . GLN A 1 88 ? -11.242 -6.501 24.089 1.00 82.94 88 GLN A O 1
ATOM 713 N N . GLU A 1 89 ? -11.217 -7.789 25.923 1.00 86.44 89 GLU A N 1
ATOM 714 C CA . GLU A 1 89 ? -9.788 -8.126 25.848 1.00 86.44 89 GLU A CA 1
ATOM 715 C C . GLU A 1 89 ? -9.446 -8.858 24.544 1.00 86.44 89 GLU A C 1
ATOM 717 O O . GLU A 1 89 ? -8.450 -8.538 23.892 1.00 86.44 89 GLU A O 1
ATOM 722 N N . PHE A 1 90 ? -10.291 -9.810 24.139 1.00 90.88 90 PHE A N 1
ATOM 723 C CA . PHE A 1 90 ? -10.134 -10.538 22.883 1.00 90.88 90 PHE A CA 1
ATOM 724 C C . PHE A 1 90 ? -10.274 -9.613 21.665 1.00 90.88 90 PHE A C 1
ATOM 726 O O . PHE A 1 90 ? -9.399 -9.603 20.801 1.00 90.88 90 PHE A O 1
ATOM 733 N N . GLN A 1 91 ? -11.320 -8.781 21.628 1.00 87.19 91 GLN A N 1
ATOM 734 C CA . GLN A 1 91 ? -11.538 -7.801 20.557 1.00 87.19 91 GLN A CA 1
ATOM 735 C C . GLN A 1 91 ? -10.362 -6.827 20.427 1.00 87.19 91 GLN A C 1
ATOM 737 O O . GLN A 1 91 ? -9.880 -6.572 19.324 1.00 87.19 91 GLN A O 1
ATOM 742 N N . TYR A 1 92 ? -9.856 -6.317 21.552 1.00 90.12 92 TYR A N 1
ATOM 743 C CA . TYR A 1 92 ? -8.700 -5.427 21.558 1.00 90.12 92 TYR A CA 1
ATOM 744 C C . TYR A 1 92 ? -7.433 -6.127 21.042 1.00 90.12 92 TYR A C 1
ATOM 746 O O . TYR A 1 92 ? -6.678 -5.544 20.263 1.00 90.12 92 TYR A O 1
ATOM 754 N N . ALA A 1 93 ? -7.194 -7.381 21.439 1.00 91.25 93 ALA A N 1
ATOM 755 C CA . ALA A 1 93 ? -6.049 -8.155 20.961 1.00 91.25 93 ALA A CA 1
ATOM 756 C C . ALA A 1 93 ? -6.100 -8.401 19.443 1.00 91.25 93 ALA A C 1
ATOM 758 O O . ALA A 1 93 ? -5.071 -8.288 18.770 1.00 91.25 93 ALA A O 1
ATOM 759 N N . ASP A 1 94 ? -7.282 -8.691 18.899 1.00 93.88 94 ASP A N 1
ATOM 760 C CA . ASP A 1 94 ? -7.475 -8.886 17.462 1.00 93.88 94 ASP A CA 1
ATOM 761 C C . ASP A 1 94 ? -7.288 -7.586 16.670 1.00 93.88 94 ASP A C 1
ATOM 763 O O . ASP A 1 94 ? -6.566 -7.583 15.670 1.00 93.88 94 ASP A O 1
ATOM 767 N N . LEU A 1 95 ? -7.844 -6.462 17.137 1.00 91.50 95 LEU A N 1
ATOM 768 C CA . LEU A 1 95 ? -7.621 -5.152 16.510 1.00 91.50 95 LEU A CA 1
ATOM 769 C C . LEU A 1 95 ? -6.149 -4.742 16.548 1.00 91.50 95 LEU A C 1
ATOM 771 O O . LEU A 1 95 ? -5.619 -4.234 15.559 1.00 91.50 95 LEU A O 1
ATOM 775 N N . LYS A 1 96 ? -5.460 -5.013 17.660 1.00 93.25 96 LYS A N 1
ATOM 776 C CA . LYS A 1 96 ? -4.023 -4.762 17.778 1.00 93.25 96 LYS A CA 1
ATOM 777 C C . LYS A 1 96 ? -3.230 -5.570 16.752 1.00 93.25 96 LYS A C 1
ATOM 779 O O . LYS A 1 96 ? -2.400 -4.994 16.052 1.00 93.25 96 LYS A O 1
ATOM 784 N N . ARG A 1 97 ? -3.515 -6.872 16.615 1.00 95.19 97 ARG A N 1
ATOM 785 C CA . ARG A 1 97 ? -2.888 -7.723 15.590 1.00 95.19 97 ARG A CA 1
ATOM 786 C C . ARG A 1 97 ? -3.153 -7.171 14.190 1.00 95.19 97 ARG A C 1
ATOM 788 O O . ARG A 1 97 ? -2.224 -7.029 13.400 1.00 95.19 97 ARG A O 1
ATOM 795 N N . ARG A 1 98 ? -4.402 -6.792 13.900 1.00 93.06 98 ARG A N 1
ATOM 796 C CA . ARG A 1 98 ? -4.778 -6.232 12.597 1.00 93.06 98 ARG A CA 1
ATOM 797 C C . ARG A 1 98 ? -4.031 -4.935 12.286 1.00 93.06 98 ARG A C 1
ATOM 799 O O . ARG A 1 98 ? -3.608 -4.724 11.155 1.00 93.06 98 ARG A O 1
ATOM 806 N N . ASN A 1 99 ? -3.836 -4.076 13.280 1.00 94.19 99 ASN A N 1
ATOM 807 C CA . ASN A 1 99 ? -3.069 -2.844 13.129 1.00 94.19 99 ASN A CA 1
ATOM 808 C C . ASN A 1 99 ? -1.582 -3.107 12.842 1.00 94.19 99 ASN A C 1
ATOM 810 O O . ASN A 1 99 ? -0.989 -2.462 11.977 1.00 94.19 99 ASN A O 1
ATOM 814 N N . GLU A 1 100 ? -0.980 -4.078 13.533 1.00 93.38 100 GLU A N 1
ATOM 815 C CA . GLU A 1 100 ? 0.403 -4.502 13.287 1.00 93.38 100 GLU A CA 1
ATOM 816 C C . GLU A 1 100 ? 0.574 -5.048 11.858 1.00 93.38 100 GLU A C 1
ATOM 818 O O . GLU A 1 100 ? 1.518 -4.665 11.162 1.00 93.38 100 GLU A O 1
ATOM 823 N N . GLU A 1 101 ? -0.372 -5.866 11.385 1.00 94.62 101 GLU A N 1
ATOM 824 C CA . GLU A 1 101 ? -0.412 -6.367 10.004 1.00 94.62 101 GLU A CA 1
ATOM 825 C C . GLU A 1 101 ? -0.500 -5.228 8.982 1.00 94.62 101 GLU A C 1
ATOM 827 O O . GLU A 1 101 ? 0.334 -5.152 8.081 1.00 94.62 101 GLU A O 1
ATOM 832 N N . LEU A 1 102 ? -1.458 -4.311 9.145 1.00 91.38 102 LEU A N 1
ATOM 833 C CA . LEU A 1 102 ? -1.648 -3.175 8.237 1.00 91.38 102 LEU A CA 1
ATOM 834 C C . LEU A 1 102 ? -0.433 -2.239 8.220 1.00 91.38 102 LEU A C 1
ATOM 836 O O . LEU A 1 102 ? -0.036 -1.732 7.171 1.00 91.38 102 LEU A O 1
ATOM 840 N N . THR A 1 103 ? 0.188 -2.017 9.379 1.00 89.38 103 THR A N 1
ATOM 841 C CA . THR A 1 103 ? 1.405 -1.203 9.495 1.00 89.38 103 THR A CA 1
ATOM 842 C C . THR A 1 103 ? 2.586 -1.866 8.780 1.00 89.38 103 THR A C 1
ATOM 844 O O . THR A 1 103 ? 3.358 -1.190 8.090 1.00 89.38 103 THR A O 1
ATOM 847 N N . SER A 1 104 ? 2.714 -3.188 8.900 1.00 93.25 104 SER A N 1
ATOM 848 C CA . SER A 1 104 ? 3.709 -3.984 8.175 1.00 93.25 104 SER A CA 1
ATOM 849 C C . SER A 1 104 ? 3.472 -3.970 6.660 1.00 93.25 104 SER A C 1
ATOM 851 O O . SER A 1 104 ? 4.411 -3.772 5.884 1.00 93.25 104 SER A O 1
ATOM 853 N N . GLU A 1 105 ? 2.219 -4.107 6.225 1.00 92.62 105 GLU A N 1
ATOM 854 C CA . GLU A 1 105 ? 1.814 -4.052 4.817 1.00 92.62 105 GLU A CA 1
ATOM 855 C C . GLU A 1 105 ? 2.118 -2.682 4.202 1.00 92.62 105 GLU A C 1
ATOM 857 O O . GLU A 1 105 ? 2.790 -2.599 3.173 1.00 92.62 105 GLU A O 1
ATOM 862 N N . ASN A 1 106 ? 1.746 -1.597 4.887 1.00 91.25 106 ASN A N 1
ATOM 863 C CA . ASN A 1 106 ? 2.063 -0.231 4.468 1.00 91.25 106 ASN A CA 1
ATOM 864 C C . ASN A 1 106 ? 3.583 -0.005 4.355 1.00 91.25 106 ASN A C 1
ATOM 866 O O . ASN A 1 106 ? 4.059 0.584 3.386 1.00 91.25 106 ASN A O 1
ATOM 870 N N . SER A 1 107 ? 4.367 -0.529 5.303 1.00 90.31 107 SER A N 1
ATOM 871 C CA . SER A 1 107 ? 5.835 -0.434 5.265 1.00 90.31 107 SER A CA 1
ATOM 872 C C . SER A 1 107 ? 6.436 -1.239 4.103 1.00 90.31 107 SER A C 1
ATOM 874 O O . SER A 1 107 ? 7.359 -0.787 3.425 1.00 90.31 107 SER A O 1
ATOM 876 N N . SER A 1 108 ? 5.891 -2.426 3.833 1.00 91.31 108 SER A N 1
ATOM 877 C CA . SER A 1 108 ? 6.307 -3.284 2.716 1.00 91.31 108 SER A CA 1
ATOM 878 C C . SER A 1 108 ? 6.004 -2.635 1.364 1.00 91.31 108 SER A C 1
ATOM 880 O O . SER A 1 108 ? 6.832 -2.691 0.450 1.00 91.31 108 SER A O 1
ATOM 882 N N . LEU A 1 109 ? 4.858 -1.957 1.255 1.00 90.00 109 LEU A N 1
ATOM 883 C CA . LEU A 1 109 ? 4.479 -1.179 0.081 1.00 90.00 109 LEU A CA 1
ATOM 884 C C . LEU A 1 109 ? 5.483 -0.047 -0.185 1.00 90.00 109 LEU A C 1
ATOM 886 O O . LEU A 1 109 ? 5.911 0.142 -1.322 1.00 90.00 109 LEU A O 1
ATOM 890 N N . GLU A 1 110 ? 5.929 0.669 0.852 1.00 88.81 110 GLU A N 1
ATOM 891 C CA . GLU A 1 110 ? 6.942 1.727 0.713 1.00 88.81 110 GLU A CA 1
ATOM 892 C C . GLU A 1 110 ? 8.278 1.197 0.178 1.00 88.81 110 GLU A C 1
ATOM 894 O O . GLU A 1 110 ? 8.873 1.795 -0.724 1.00 88.81 110 GLU A O 1
ATOM 899 N N . VAL A 1 111 ? 8.736 0.051 0.687 1.00 91.75 111 VAL A N 1
ATOM 900 C CA . VAL A 1 111 ? 9.955 -0.605 0.193 1.00 91.75 111 VAL A CA 1
ATOM 901 C C . VAL A 1 111 ? 9.792 -1.028 -1.267 1.00 91.75 111 VAL A C 1
ATOM 903 O O . VAL A 1 111 ? 10.694 -0.805 -2.081 1.00 91.75 111 VAL A O 1
ATOM 906 N N . LEU A 1 112 ? 8.642 -1.605 -1.623 1.00 89.62 112 LEU A N 1
ATOM 907 C CA . LEU A 1 112 ? 8.347 -2.021 -2.992 1.00 89.62 112 LEU A CA 1
ATOM 908 C C . LEU A 1 112 ? 8.343 -0.826 -3.954 1.00 89.62 112 LEU A C 1
ATOM 910 O O . LEU A 1 112 ? 8.977 -0.894 -5.010 1.00 89.62 112 LEU A O 1
ATOM 914 N N . MET A 1 113 ? 7.706 0.282 -3.564 1.00 87.94 113 MET A N 1
ATOM 915 C CA . MET A 1 113 ? 7.705 1.530 -4.330 1.00 87.94 113 MET A CA 1
ATOM 916 C C . MET A 1 113 ? 9.127 2.032 -4.592 1.00 87.94 113 MET A C 1
ATOM 918 O O . MET A 1 113 ? 9.464 2.371 -5.726 1.00 87.94 113 MET A O 1
ATOM 922 N N . LEU A 1 114 ? 9.977 2.063 -3.561 1.00 87.94 114 LEU A N 1
ATOM 923 C CA . LEU A 1 114 ? 11.366 2.510 -3.690 1.00 87.94 114 LEU A CA 1
ATOM 924 C C . LEU A 1 114 ? 12.170 1.604 -4.626 1.00 87.94 114 LEU A C 1
ATOM 926 O O . LEU A 1 114 ? 12.886 2.094 -5.501 1.00 87.94 114 LEU A O 1
ATOM 930 N N . LYS A 1 115 ? 12.027 0.282 -4.484 1.00 88.12 115 LYS A N 1
ATOM 931 C CA . LYS A 1 115 ? 12.714 -0.688 -5.341 1.00 88.12 115 LYS A CA 1
ATOM 932 C C . LYS A 1 115 ? 12.317 -0.513 -6.808 1.00 88.12 115 LYS A C 1
ATOM 934 O O . LYS A 1 115 ? 13.192 -0.394 -7.663 1.00 88.12 115 LYS A O 1
ATOM 939 N N . LYS A 1 116 ? 11.014 -0.417 -7.088 1.00 85.81 116 LYS A N 1
ATOM 940 C CA . LYS A 1 116 ? 10.491 -0.187 -8.441 1.00 85.81 116 LYS A CA 1
ATOM 941 C C . LYS A 1 116 ? 10.953 1.146 -9.020 1.00 85.81 116 LYS A C 1
ATOM 943 O O . LYS A 1 116 ? 11.375 1.201 -10.174 1.00 85.81 116 LYS A O 1
ATOM 948 N N . ALA A 1 117 ? 10.953 2.208 -8.216 1.00 86.06 117 ALA A N 1
ATOM 949 C CA . ALA A 1 117 ? 11.453 3.510 -8.641 1.00 86.06 117 ALA A CA 1
ATOM 950 C C . ALA A 1 117 ? 12.937 3.459 -9.046 1.00 86.06 117 ALA A C 1
ATOM 952 O O . ALA A 1 117 ? 13.306 4.063 -10.056 1.00 86.06 117 ALA A O 1
ATOM 953 N N . ASN A 1 118 ? 13.761 2.716 -8.303 1.00 83.62 118 ASN A N 1
ATOM 954 C CA . ASN A 1 118 ? 15.180 2.533 -8.609 1.00 83.62 118 ASN A CA 1
ATOM 955 C C . ASN A 1 118 ? 15.399 1.687 -9.871 1.00 83.62 118 ASN A C 1
ATOM 957 O O . ASN A 1 118 ? 16.183 2.081 -10.731 1.00 83.62 118 ASN A O 1
ATOM 961 N N . GLU A 1 119 ? 14.679 0.571 -10.026 1.00 87.00 119 GLU A N 1
ATOM 962 C CA . GLU A 1 119 ? 14.741 -0.272 -11.232 1.00 87.00 119 GLU A CA 1
ATOM 963 C C . GLU A 1 119 ? 14.403 0.539 -12.494 1.00 87.00 119 GLU A C 1
ATOM 965 O O . GLU A 1 119 ? 15.161 0.545 -13.466 1.00 87.00 119 GLU A O 1
ATOM 970 N N . VAL A 1 120 ? 13.305 1.302 -12.457 1.00 87.75 120 VAL A N 1
ATOM 971 C CA . VAL A 1 120 ? 12.899 2.184 -13.562 1.00 87.75 120 VAL A CA 1
ATOM 972 C C . VAL A 1 120 ? 13.936 3.281 -13.810 1.00 87.75 120 VAL A C 1
ATOM 974 O O . VAL A 1 120 ? 14.177 3.654 -14.961 1.00 87.75 120 VAL A O 1
ATOM 977 N N . HIS A 1 121 ? 14.559 3.815 -12.757 1.00 87.12 121 HIS A N 1
ATOM 978 C CA . HIS A 1 121 ? 15.589 4.837 -12.901 1.00 87.12 121 HIS A CA 1
ATOM 979 C C . HIS A 1 121 ? 16.830 4.313 -13.632 1.00 87.12 121 HIS A C 1
ATOM 981 O O . HIS A 1 121 ? 17.288 4.976 -14.569 1.00 87.12 121 HIS A O 1
ATOM 987 N N . GLU A 1 122 ? 17.350 3.149 -13.241 1.00 90.31 122 GLU A N 1
ATOM 988 C CA . GLU A 1 122 ? 18.533 2.557 -13.877 1.00 90.31 122 GLU A CA 1
ATOM 989 C C . GLU A 1 122 ? 18.247 2.150 -15.327 1.00 90.31 122 GLU A C 1
ATOM 991 O O . GLU A 1 122 ? 19.037 2.465 -16.216 1.00 90.31 122 GLU A O 1
ATOM 996 N N . LEU A 1 123 ? 17.074 1.573 -15.607 1.00 90.25 123 LEU A N 1
ATOM 997 C CA . LEU A 1 123 ? 16.654 1.277 -16.981 1.00 90.25 123 LEU A CA 1
ATOM 998 C C . LEU A 1 123 ? 16.565 2.545 -17.842 1.00 90.25 123 LEU A C 1
ATOM 1000 O O . LEU A 1 123 ? 17.085 2.578 -18.957 1.00 90.25 123 LEU A O 1
ATOM 1004 N N . LYS A 1 124 ? 15.968 3.624 -17.317 1.00 91.50 124 LYS A N 1
ATOM 1005 C CA . LYS A 1 124 ? 15.905 4.917 -18.017 1.00 91.50 124 LYS A CA 1
ATOM 1006 C C . LYS A 1 124 ? 17.302 5.464 -18.317 1.00 91.50 124 LYS A C 1
ATOM 1008 O O . LYS A 1 124 ? 17.535 6.011 -19.392 1.00 91.50 124 LYS A O 1
ATOM 1013 N N . LYS A 1 125 ? 18.225 5.347 -17.364 1.00 90.88 125 LYS A N 1
ATOM 1014 C CA . LYS A 1 125 ? 19.607 5.815 -17.510 1.00 90.88 125 LYS A CA 1
ATOM 1015 C C . LYS A 1 125 ? 20.350 5.044 -18.602 1.00 90.88 125 LYS A C 1
ATOM 1017 O O . LYS A 1 125 ? 21.049 5.671 -19.396 1.00 90.88 125 LYS A O 1
ATOM 1022 N N . GLU A 1 126 ? 20.170 3.727 -18.661 1.00 92.62 126 GLU A N 1
ATOM 1023 C CA . GLU A 1 126 ? 20.772 2.878 -19.692 1.00 92.62 126 GLU A CA 1
ATOM 1024 C C . GLU A 1 126 ? 20.192 3.176 -21.082 1.00 92.62 126 GLU A C 1
ATOM 1026 O O . GLU A 1 126 ? 20.950 3.402 -22.022 1.00 92.62 126 GLU A O 1
ATOM 1031 N N . LEU A 1 127 ? 18.868 3.306 -21.213 1.00 91.69 127 LEU A N 1
ATOM 1032 C CA . LEU A 1 127 ? 18.234 3.674 -22.486 1.00 91.69 127 LEU A CA 1
ATOM 1033 C C . LEU A 1 127 ? 18.691 5.049 -22.994 1.00 91.69 127 LEU A C 1
ATOM 1035 O O . LEU A 1 127 ? 19.023 5.189 -24.167 1.00 91.69 127 LEU A O 1
ATOM 1039 N N . LEU A 1 128 ? 18.797 6.053 -22.117 1.00 90.75 128 LEU A N 1
ATOM 1040 C CA . LEU A 1 128 ? 19.328 7.377 -22.478 1.00 90.75 128 LEU A CA 1
ATOM 1041 C C . LEU A 1 128 ? 20.813 7.347 -22.862 1.00 90.75 128 LEU A C 1
ATOM 1043 O O . LEU A 1 128 ? 21.304 8.234 -23.563 1.00 90.75 128 LEU A O 1
ATOM 1047 N N . LYS A 1 129 ? 21.576 6.380 -22.351 1.00 93.62 129 LYS A N 1
ATOM 1048 C CA . LYS A 1 129 ? 22.958 6.167 -22.782 1.00 93.62 129 LYS A CA 1
ATOM 1049 C C . LYS A 1 129 ? 22.980 5.558 -24.185 1.00 93.62 129 LYS A C 1
ATOM 1051 O O . LYS A 1 129 ? 23.635 6.121 -25.053 1.00 93.62 129 LYS A O 1
ATOM 1056 N N . GLN A 1 130 ? 22.202 4.503 -24.423 1.00 89.88 130 GLN A N 1
ATOM 1057 C CA . GLN A 1 130 ? 22.085 3.866 -25.739 1.00 89.88 130 GLN A CA 1
ATOM 1058 C C . GLN A 1 130 ? 21.588 4.832 -26.815 1.00 89.88 130 GLN A C 1
ATOM 1060 O O . GLN A 1 130 ? 22.126 4.834 -27.919 1.00 89.88 130 GLN A O 1
ATOM 1065 N N . GLU A 1 131 ? 20.610 5.682 -26.489 1.00 93.25 131 GLU A N 1
ATOM 1066 C CA . GLU A 1 131 ? 20.148 6.743 -27.382 1.00 93.25 131 GLU A CA 1
ATOM 1067 C C . GLU A 1 131 ? 21.312 7.652 -27.781 1.00 93.25 131 GLU A C 1
ATOM 1069 O O . GLU A 1 131 ? 21.572 7.814 -28.966 1.00 93.25 131 GLU A O 1
ATOM 1074 N N . ARG A 1 132 ? 22.057 8.196 -26.808 1.00 91.69 132 ARG A N 1
ATOM 1075 C CA . ARG A 1 132 ? 23.179 9.113 -27.070 1.00 91.69 132 ARG A CA 1
ATOM 1076 C C . ARG A 1 132 ? 24.304 8.475 -27.879 1.00 91.69 132 ARG A C 1
ATOM 1078 O O . ARG A 1 132 ? 24.838 9.138 -28.768 1.00 91.69 132 ARG A O 1
ATOM 1085 N N . ASP A 1 133 ? 24.652 7.230 -27.569 1.00 90.69 133 ASP A N 1
ATOM 1086 C CA . ASP A 1 133 ? 25.706 6.492 -28.269 1.00 90.69 133 ASP A CA 1
ATOM 1087 C C . ASP A 1 133 ? 25.298 6.253 -29.735 1.00 90.69 133 ASP A C 1
ATOM 1089 O O . ASP A 1 133 ? 26.051 6.571 -30.653 1.00 90.69 133 ASP A O 1
ATOM 1093 N N . ARG A 1 134 ? 24.052 5.824 -29.982 1.00 89.00 134 ARG A N 1
ATOM 1094 C CA . ARG A 1 134 ? 23.528 5.636 -31.347 1.00 89.00 134 ARG A CA 1
ATOM 1095 C C . ARG A 1 134 ? 23.403 6.938 -32.118 1.00 89.00 134 ARG A C 1
ATOM 1097 O O . ARG A 1 134 ? 23.704 6.984 -33.306 1.00 89.00 134 ARG A O 1
ATOM 1104 N N . ASP A 1 135 ? 22.986 8.001 -31.451 1.00 91.31 135 ASP A N 1
ATOM 1105 C CA . ASP A 1 135 ? 22.866 9.325 -32.048 1.00 91.31 135 ASP A CA 1
ATOM 1106 C C . ASP A 1 135 ? 24.249 9.880 -32.455 1.00 91.31 135 ASP A C 1
ATOM 1108 O O . ASP A 1 135 ? 24.387 10.567 -33.470 1.00 91.31 135 ASP A O 1
ATOM 1112 N N . TYR A 1 136 ? 25.305 9.541 -31.702 1.00 92.56 136 TYR A N 1
ATOM 1113 C CA . TYR A 1 136 ? 26.692 9.810 -32.088 1.00 92.56 136 TYR A CA 1
ATOM 1114 C C . TYR A 1 136 ? 27.120 8.998 -33.317 1.00 92.56 136 TYR A C 1
ATOM 1116 O O . TYR A 1 136 ? 27.632 9.592 -34.270 1.00 92.56 136 TYR A O 1
ATOM 1124 N N . ASP A 1 137 ? 26.847 7.692 -33.343 1.00 88.38 137 ASP A N 1
ATOM 1125 C CA . ASP A 1 137 ? 27.158 6.830 -34.491 1.00 88.38 137 ASP A CA 1
ATOM 1126 C C . ASP A 1 137 ? 26.454 7.308 -35.767 1.00 88.38 137 ASP A C 1
ATOM 1128 O O . ASP A 1 137 ? 27.067 7.394 -36.831 1.00 88.38 137 ASP A O 1
ATOM 1132 N N . VAL A 1 138 ? 25.180 7.700 -35.666 1.00 91.50 138 VAL A N 1
ATOM 1133 C CA . VAL A 1 138 ? 24.414 8.270 -36.784 1.00 91.50 138 VAL A CA 1
ATOM 1134 C C . VAL A 1 138 ? 25.075 9.535 -37.321 1.00 91.50 138 VAL A C 1
ATOM 1136 O O . VAL A 1 138 ? 25.188 9.691 -38.537 1.00 91.50 138 VAL A O 1
ATOM 1139 N N . ARG A 1 139 ? 25.540 10.439 -36.448 1.00 93.31 139 ARG A N 1
ATOM 1140 C CA . ARG A 1 139 ? 26.262 11.644 -36.887 1.00 93.31 139 ARG A CA 1
ATOM 1141 C C . ARG A 1 139 ? 27.545 11.287 -37.634 1.00 93.31 139 ARG A C 1
ATOM 1143 O O . ARG A 1 139 ? 27.763 11.826 -38.715 1.00 93.31 139 ARG A O 1
ATOM 1150 N N . LEU A 1 140 ? 28.346 10.363 -37.101 1.00 94.69 140 LEU A N 1
ATOM 1151 C CA . LEU A 1 140 ? 29.595 9.928 -37.729 1.00 94.69 140 LEU A CA 1
ATOM 1152 C C . LEU A 1 140 ? 29.347 9.298 -39.109 1.00 94.69 140 LEU A C 1
ATOM 1154 O O . LEU A 1 140 ? 29.985 9.674 -40.090 1.00 94.69 140 LEU A O 1
ATOM 1158 N N . LEU A 1 141 ? 28.375 8.388 -39.200 1.00 89.56 141 LEU A N 1
ATOM 1159 C CA . LEU A 1 141 ? 28.007 7.723 -40.450 1.00 89.56 141 LEU A CA 1
ATOM 1160 C C . LEU A 1 141 ? 27.427 8.699 -41.480 1.00 89.56 141 LEU A C 1
ATOM 1162 O O . LEU A 1 141 ? 27.681 8.544 -42.671 1.00 89.56 141 LEU A O 1
ATOM 1166 N N . ARG A 1 142 ? 26.675 9.724 -41.049 1.00 91.25 142 ARG A N 1
ATOM 1167 C CA . ARG A 1 142 ? 26.203 10.795 -41.943 1.00 91.25 142 ARG A CA 1
ATOM 1168 C C . ARG A 1 142 ? 27.369 11.601 -42.504 1.00 91.25 142 ARG A C 1
ATOM 1170 O O . ARG A 1 142 ? 27.366 11.881 -43.697 1.00 91.25 142 ARG A O 1
ATOM 1177 N N . THR A 1 143 ? 28.362 11.937 -41.683 1.00 94.88 143 THR A N 1
ATOM 1178 C CA . THR A 1 143 ? 29.570 12.629 -42.153 1.00 94.88 143 THR A CA 1
ATOM 1179 C C . THR A 1 143 ? 30.338 11.790 -43.174 1.00 94.88 143 THR A C 1
ATOM 1181 O O . THR A 1 143 ? 30.696 12.308 -44.229 1.00 94.88 143 THR A O 1
ATOM 1184 N N . GLU A 1 144 ? 30.543 10.497 -42.912 1.00 93.31 144 GLU A N 1
ATOM 1185 C CA . GLU A 1 144 ? 31.242 9.616 -43.857 1.00 93.31 144 GLU A CA 1
ATOM 1186 C C . GLU A 1 144 ? 30.448 9.426 -45.156 1.00 93.31 144 GLU A C 1
ATOM 1188 O O . GLU A 1 144 ? 31.016 9.471 -46.245 1.00 93.31 144 GLU A O 1
ATOM 1193 N N . LYS A 1 145 ? 29.118 9.307 -45.061 1.00 92.75 145 LYS A N 1
ATOM 1194 C CA . LYS A 1 145 ? 28.242 9.240 -46.233 1.00 92.75 145 LYS A CA 1
ATOM 1195 C C . LYS A 1 145 ? 28.407 10.474 -47.126 1.00 92.75 145 LYS A C 1
ATOM 1197 O O . LYS A 1 145 ? 28.588 10.306 -48.326 1.00 92.75 145 LYS A O 1
ATOM 1202 N N . VAL A 1 146 ? 28.393 11.680 -46.551 1.00 93.38 146 VAL A N 1
ATOM 1203 C CA . VAL A 1 146 ? 28.597 12.931 -47.307 1.00 93.38 146 VAL A CA 1
ATOM 1204 C C . VAL A 1 146 ? 29.960 12.931 -48.000 1.00 93.38 146 VAL A C 1
ATOM 1206 O O . VAL A 1 146 ? 30.040 13.223 -49.186 1.00 93.38 146 VAL A O 1
ATOM 1209 N N . ARG A 1 147 ? 31.023 12.518 -47.301 1.00 94.69 147 ARG A N 1
ATOM 1210 C CA . ARG A 1 147 ? 32.374 12.431 -47.876 1.00 94.69 147 ARG A CA 1
ATOM 1211 C C . ARG A 1 147 ? 32.452 11.468 -49.069 1.00 94.69 147 ARG A C 1
ATOM 1213 O O . ARG A 1 147 ? 33.151 11.740 -50.044 1.00 94.69 147 ARG A O 1
ATOM 1220 N N . ILE A 1 148 ? 31.760 10.332 -48.998 1.00 91.38 148 ILE A N 1
ATOM 1221 C CA . ILE A 1 148 ? 31.708 9.360 -50.099 1.00 91.38 148 ILE A CA 1
ATOM 1222 C C . ILE A 1 148 ? 30.851 9.893 -51.253 1.00 91.38 148 ILE A C 1
ATOM 1224 O O . ILE A 1 148 ? 31.237 9.724 -52.407 1.00 91.38 148 ILE A O 1
ATOM 1228 N N . GLU A 1 149 ? 29.733 10.568 -50.969 1.00 89.00 149 GLU A N 1
ATOM 1229 C CA . GLU A 1 149 ? 28.905 11.242 -51.980 1.00 89.00 149 GLU A CA 1
ATOM 1230 C C . GLU A 1 149 ? 29.699 12.335 -52.725 1.00 89.00 149 GLU A C 1
ATOM 1232 O O . GLU A 1 149 ? 29.630 12.413 -53.950 1.00 89.00 149 GLU A O 1
ATOM 1237 N N . GLU A 1 150 ? 30.531 13.112 -52.025 1.00 92.56 150 GLU A N 1
ATOM 1238 C CA . GLU A 1 150 ? 31.461 14.072 -52.642 1.00 92.56 150 GLU A CA 1
ATOM 1239 C C . GLU A 1 150 ? 32.510 13.371 -53.522 1.00 92.56 150 GLU A C 1
ATOM 1241 O O . GLU A 1 150 ? 32.785 13.811 -54.638 1.00 92.56 150 GLU A O 1
ATOM 1246 N N . SER A 1 151 ? 33.067 12.241 -53.067 1.00 90.69 151 SER A N 1
ATOM 1247 C CA . SER A 1 151 ? 33.994 11.439 -53.878 1.00 90.69 151 SER A CA 1
ATOM 1248 C C . SER A 1 151 ? 33.324 10.827 -55.112 1.00 90.69 151 SER A C 1
ATOM 1250 O O . SER A 1 151 ? 33.994 10.648 -56.128 1.00 90.69 151 SER A O 1
ATOM 1252 N N . LEU A 1 152 ? 32.041 10.466 -55.031 1.00 90.25 152 LEU A N 1
ATOM 1253 C CA . LEU A 1 152 ? 31.257 9.987 -56.170 1.00 90.25 152 LEU A CA 1
ATOM 1254 C C . LEU A 1 152 ? 31.057 11.083 -57.209 1.00 90.25 152 LEU A C 1
ATOM 1256 O O . LEU A 1 152 ? 31.201 10.808 -58.399 1.00 90.25 152 LEU A O 1
ATOM 1260 N N . ALA A 1 153 ? 30.758 12.305 -56.766 1.00 90.25 153 ALA A N 1
ATOM 1261 C CA . ALA A 1 153 ? 30.623 13.453 -57.654 1.00 90.25 153 ALA A CA 1
ATOM 1262 C C . ALA A 1 153 ? 31.932 13.714 -58.425 1.00 90.25 153 ALA A C 1
ATOM 1264 O O . ALA A 1 153 ? 31.908 13.736 -59.651 1.00 90.25 153 ALA A O 1
ATOM 1265 N N . ASP A 1 154 ? 33.085 13.758 -57.740 1.00 92.00 154 ASP A N 1
ATOM 1266 C CA . ASP A 1 154 ? 34.398 13.928 -58.398 1.00 92.00 154 ASP A CA 1
ATOM 1267 C C . ASP A 1 154 ? 34.704 12.811 -59.412 1.00 92.00 154 ASP A C 1
ATOM 1269 O O . ASP A 1 154 ? 35.184 13.065 -60.518 1.00 92.00 154 ASP A O 1
ATOM 1273 N N . LEU A 1 155 ? 34.411 11.551 -59.066 1.00 88.38 155 LEU A N 1
ATOM 1274 C CA . LEU A 1 155 ? 34.610 10.422 -59.981 1.00 88.38 155 LEU A CA 1
ATOM 1275 C C . LEU A 1 155 ? 33.689 10.492 -61.205 1.00 88.38 155 LEU A C 1
ATOM 1277 O O . LEU A 1 155 ? 34.129 10.131 -62.298 1.00 88.38 155 LEU A O 1
ATOM 1281 N N . THR A 1 156 ? 32.453 10.965 -61.023 1.00 89.00 156 THR A N 1
ATOM 1282 C CA . THR A 1 156 ? 31.482 11.174 -62.107 1.00 89.00 156 THR A CA 1
ATOM 1283 C C . THR A 1 156 ? 31.998 12.236 -63.074 1.00 89.00 156 THR A C 1
ATOM 1285 O O . THR A 1 156 ? 32.164 11.944 -64.257 1.00 89.00 156 THR A O 1
ATOM 1288 N N . ASP A 1 157 ? 32.370 13.414 -62.564 1.00 88.31 157 ASP A N 1
ATOM 1289 C CA . ASP A 1 157 ? 32.887 14.530 -63.367 1.00 88.31 157 ASP A CA 1
ATOM 1290 C C . ASP A 1 157 ? 34.140 14.123 -64.160 1.00 88.31 157 ASP A C 1
ATOM 1292 O O . ASP A 1 157 ? 34.306 14.441 -65.343 1.00 88.31 157 ASP A O 1
ATOM 1296 N N . ARG A 1 158 ? 35.039 13.362 -63.522 1.00 86.56 158 ARG A N 1
ATOM 1297 C CA . ARG A 1 158 ? 36.235 12.824 -64.180 1.00 86.56 158 ARG A CA 1
ATOM 1298 C C . ARG A 1 158 ? 35.878 11.828 -65.272 1.00 86.56 158 ARG A C 1
ATOM 1300 O O . ARG A 1 158 ? 36.476 11.895 -66.344 1.00 86.56 158 ARG A O 1
ATOM 1307 N N . LEU A 1 159 ? 34.951 10.906 -65.016 1.00 86.06 159 LEU A N 1
ATOM 1308 C CA . LEU A 1 159 ? 34.519 9.925 -66.010 1.00 86.06 159 LEU A CA 1
ATOM 1309 C C . LEU A 1 159 ? 33.928 10.624 -67.241 1.00 86.06 159 LEU A C 1
ATOM 1311 O O . LEU A 1 159 ? 34.343 10.310 -68.356 1.00 86.06 159 LEU A O 1
ATOM 1315 N N . GLU A 1 160 ? 33.063 11.621 -67.044 1.00 85.19 160 GLU A N 1
ATOM 1316 C CA . GLU A 1 160 ? 32.489 12.428 -68.130 1.00 85.19 160 GLU A CA 1
ATOM 1317 C C . GLU A 1 160 ? 33.573 13.117 -68.977 1.00 85.19 160 GLU A C 1
ATOM 1319 O O . GLU A 1 160 ? 33.495 13.141 -70.208 1.00 85.19 160 GLU A O 1
ATOM 1324 N N . CYS A 1 161 ? 34.644 13.614 -68.348 1.00 82.44 161 CYS A N 1
ATOM 1325 C CA . CYS A 1 161 ? 35.779 14.201 -69.064 1.00 82.44 161 CYS A CA 1
ATOM 1326 C C . CYS A 1 161 ? 36.535 13.181 -69.939 1.00 82.44 161 CYS A C 1
ATOM 1328 O O . CYS A 1 161 ? 37.031 13.551 -71.005 1.00 82.44 161 CYS A O 1
ATOM 1330 N N . TYR A 1 162 ? 36.621 11.913 -69.520 1.00 79.62 162 TYR A N 1
ATOM 1331 C CA . TYR A 1 162 ? 37.287 10.845 -70.280 1.00 79.62 162 TYR A CA 1
ATOM 1332 C C . TYR A 1 162 ? 36.405 10.231 -71.377 1.00 79.62 162 TYR A C 1
ATOM 1334 O O . TYR A 1 162 ? 36.931 9.781 -72.396 1.00 79.62 162 TYR A O 1
ATOM 1342 N N . GLU A 1 163 ? 35.081 10.205 -71.211 1.00 76.88 163 GLU A N 1
ATOM 1343 C CA . GLU A 1 163 ? 34.167 9.593 -72.187 1.00 76.88 163 GLU A CA 1
ATOM 1344 C C . GLU A 1 163 ? 33.984 10.418 -73.476 1.00 76.88 163 GLU A C 1
ATOM 1346 O O . GLU A 1 163 ? 33.598 9.863 -74.506 1.00 76.88 163 GLU A O 1
ATOM 1351 N N . ASN A 1 164 ? 34.375 11.696 -73.481 1.00 69.12 164 ASN A N 1
ATOM 1352 C CA . ASN A 1 164 ? 34.297 12.601 -74.638 1.00 69.12 164 ASN A CA 1
ATOM 1353 C C . ASN A 1 164 ? 35.259 12.279 -75.815 1.00 69.12 164 ASN A C 1
ATOM 1355 O O . ASN A 1 164 ? 35.443 13.121 -76.696 1.00 69.12 164 ASN A O 1
ATOM 1359 N N . GLY A 1 165 ? 35.878 11.088 -75.892 1.00 57.31 165 GLY A N 1
ATOM 1360 C CA . GLY A 1 165 ? 36.917 10.831 -76.903 1.00 57.31 165 GLY A CA 1
ATOM 1361 C C . GLY A 1 165 ? 37.374 9.392 -77.181 1.00 57.31 165 GLY A C 1
ATOM 1362 O O . GLY A 1 165 ? 38.509 9.242 -77.610 1.00 57.31 165 GLY A O 1
ATOM 1363 N N . VAL A 1 166 ? 36.515 8.368 -77.046 1.00 57.06 166 VAL A N 1
ATOM 1364 C CA . VAL A 1 166 ? 36.789 6.903 -77.181 1.00 57.06 166 VAL A CA 1
ATOM 1365 C C . VAL A 1 166 ? 37.054 6.228 -75.821 1.00 57.06 166 VAL A C 1
ATOM 1367 O O . VAL A 1 166 ? 37.936 6.672 -75.089 1.00 57.06 166 VAL A O 1
ATOM 1370 N N . PRO A 1 167 ? 36.351 5.121 -75.481 1.00 63.59 167 PRO A N 1
ATOM 1371 C CA . PRO A 1 167 ? 36.611 4.353 -74.264 1.00 63.59 167 PRO A CA 1
ATOM 1372 C C . PRO A 1 167 ? 38.079 3.931 -74.168 1.00 63.59 167 PRO A C 1
ATOM 1374 O O . PRO A 1 167 ? 38.588 3.178 -75.001 1.00 63.59 167 PRO A O 1
ATOM 1377 N N . ASN A 1 168 ? 38.761 4.406 -73.133 1.00 73.25 168 ASN A N 1
ATOM 1378 C CA . ASN A 1 168 ? 40.129 4.026 -72.808 1.00 73.25 168 ASN A CA 1
ATOM 1379 C C . ASN A 1 168 ? 40.150 3.254 -71.476 1.00 73.25 168 ASN A C 1
ATOM 1381 O O . ASN A 1 168 ? 39.154 3.198 -70.752 1.00 73.25 168 ASN A O 1
ATOM 1385 N N . ARG A 1 169 ? 41.279 2.624 -71.135 1.00 79.25 169 ARG A N 1
ATOM 1386 C CA . ARG A 1 169 ? 41.399 1.835 -69.893 1.00 79.25 169 ARG A CA 1
ATOM 1387 C C . ARG A 1 169 ? 41.067 2.644 -68.631 1.00 79.25 169 ARG A C 1
ATOM 1389 O O . ARG A 1 169 ? 40.554 2.072 -67.678 1.00 79.25 169 ARG A O 1
ATOM 1396 N N . GLU A 1 170 ? 41.313 3.952 -68.632 1.00 81.06 170 GLU A N 1
ATOM 1397 C CA . GLU A 1 170 ? 40.985 4.841 -67.511 1.00 81.06 170 GLU A CA 1
ATOM 1398 C C . GLU A 1 170 ? 39.477 5.013 -67.308 1.00 81.06 170 GLU A C 1
ATOM 1400 O O . GLU A 1 170 ? 39.031 4.995 -66.163 1.00 81.06 170 GLU A O 1
ATOM 1405 N N . SER A 1 171 ? 38.677 5.064 -68.379 1.00 81.94 171 SER A N 1
ATOM 1406 C CA . SER A 1 171 ? 37.208 5.086 -68.273 1.00 81.94 171 SER A CA 1
ATOM 1407 C C . SER A 1 171 ? 36.637 3.821 -67.613 1.00 81.94 171 SER A C 1
ATOM 1409 O O . SER A 1 171 ? 35.692 3.902 -66.833 1.00 81.94 171 SER A O 1
ATOM 1411 N N . VAL A 1 172 ? 37.243 2.652 -67.860 1.00 83.81 172 VAL A N 1
ATOM 1412 C CA . VAL A 1 172 ? 36.828 1.377 -67.245 1.00 83.81 172 VAL A CA 1
ATOM 1413 C C . VAL A 1 172 ? 37.144 1.370 -65.749 1.00 83.81 172 VAL A C 1
ATOM 1415 O O . VAL A 1 172 ? 36.277 1.058 -64.940 1.00 83.81 172 VAL A O 1
ATOM 1418 N N . VAL A 1 173 ? 38.351 1.802 -65.370 1.00 85.31 173 VAL A N 1
ATOM 1419 C CA . VAL A 1 173 ? 38.767 1.889 -63.958 1.00 85.31 173 VAL A CA 1
ATOM 1420 C C . VAL A 1 173 ? 37.922 2.903 -63.178 1.00 85.31 173 VAL A C 1
ATOM 1422 O O . VAL A 1 173 ? 37.631 2.693 -62.001 1.00 85.31 173 VAL A O 1
ATOM 1425 N N . LEU A 1 174 ? 37.533 4.019 -63.802 1.00 86.19 174 LEU A N 1
ATOM 1426 C CA . LEU A 1 174 ? 36.662 5.010 -63.166 1.00 86.19 174 LEU A CA 1
ATOM 1427 C C . LEU A 1 174 ? 35.243 4.473 -62.949 1.00 86.19 174 LEU A C 1
ATOM 1429 O O . LEU A 1 174 ? 34.689 4.718 -61.881 1.00 86.19 174 LEU A O 1
ATOM 1433 N N . LYS A 1 175 ? 34.692 3.694 -63.891 1.00 86.56 175 LYS A N 1
ATOM 1434 C CA . LYS A 1 175 ? 33.391 3.022 -63.727 1.00 86.56 175 LYS A CA 1
ATOM 1435 C C . LYS A 1 175 ? 33.389 2.026 -62.572 1.00 86.56 175 LYS A C 1
ATOM 1437 O O . LYS A 1 175 ? 32.505 2.097 -61.731 1.00 86.56 175 LYS A O 1
ATOM 1442 N N . GLU A 1 176 ? 34.412 1.177 -62.472 1.00 88.44 176 GLU A N 1
ATOM 1443 C CA . GLU A 1 176 ? 34.538 0.226 -61.355 1.00 88.44 176 GLU A CA 1
ATOM 1444 C C . GLU A 1 176 ? 34.583 0.948 -59.998 1.00 88.44 176 GLU A C 1
ATOM 1446 O O . GLU A 1 176 ? 33.876 0.575 -59.064 1.00 88.44 176 GLU A O 1
ATOM 1451 N N . LYS A 1 177 ? 35.351 2.042 -59.897 1.00 88.50 177 LYS A N 1
ATOM 1452 C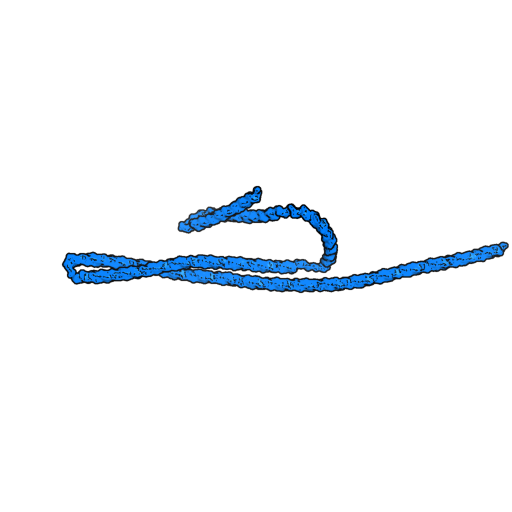 CA . LYS A 1 177 ? 35.406 2.861 -58.674 1.00 88.50 177 LYS A CA 1
ATOM 1453 C C . LYS A 1 177 ? 34.088 3.567 -58.367 1.00 88.50 177 LYS A C 1
ATOM 1455 O O . LYS A 1 177 ? 33.768 3.756 -57.194 1.00 88.50 177 LYS A O 1
ATOM 1460 N N . LEU A 1 178 ? 33.351 3.987 -59.394 1.00 90.19 178 LEU A N 1
ATOM 1461 C CA . LEU A 1 178 ? 32.030 4.582 -59.235 1.00 90.19 178 LEU A CA 1
ATOM 1462 C C . LEU A 1 178 ? 31.063 3.554 -58.635 1.00 90.19 178 LEU A C 1
ATOM 1464 O O . LEU A 1 178 ? 30.461 3.824 -57.601 1.00 90.19 178 LEU A O 1
ATOM 1468 N N . ASP A 1 179 ? 31.010 2.351 -59.212 1.00 91.19 179 ASP A N 1
ATOM 1469 C CA . ASP A 1 179 ? 30.155 1.255 -58.748 1.00 91.19 179 ASP A CA 1
ATOM 1470 C C . ASP A 1 179 ? 30.480 0.851 -57.299 1.00 91.19 179 ASP A C 1
ATOM 1472 O O . ASP A 1 179 ? 29.578 0.670 -56.474 1.00 91.19 179 ASP A O 1
ATOM 1476 N N . GLU A 1 180 ? 31.770 0.770 -56.949 1.00 91.75 180 GLU A N 1
ATOM 1477 C CA . GLU A 1 180 ? 32.221 0.513 -55.576 1.00 91.75 180 GLU A CA 1
ATOM 1478 C C . GLU A 1 180 ? 31.705 1.572 -54.594 1.00 91.75 180 GLU A C 1
ATOM 1480 O O . GLU A 1 180 ? 31.162 1.233 -53.535 1.00 91.75 180 GLU A O 1
ATOM 1485 N N . ARG A 1 181 ? 31.843 2.857 -54.942 1.00 90.06 181 ARG A N 1
ATOM 1486 C CA . ARG A 1 181 ? 31.432 3.970 -54.079 1.00 90.06 181 ARG A CA 1
ATOM 1487 C C . ARG A 1 181 ? 29.917 4.103 -53.985 1.00 90.06 181 ARG A C 1
ATOM 1489 O O . ARG A 1 181 ? 29.407 4.378 -52.900 1.00 90.06 181 ARG A O 1
ATOM 1496 N N . THR A 1 182 ? 29.186 3.833 -55.063 1.00 91.94 182 THR A N 1
ATOM 1497 C CA . THR A 1 182 ? 27.720 3.758 -55.046 1.00 91.94 182 THR A CA 1
ATOM 1498 C C . THR A 1 182 ? 27.259 2.660 -54.090 1.00 91.94 182 THR A C 1
ATOM 1500 O O . THR A 1 182 ? 26.418 2.910 -53.223 1.00 91.94 182 THR A O 1
ATOM 1503 N N . GLY A 1 183 ? 27.879 1.478 -54.159 1.00 92.81 183 GLY A N 1
ATOM 1504 C CA . GLY A 1 183 ? 27.606 0.389 -53.224 1.00 92.81 183 GLY A CA 1
ATOM 1505 C C . GLY A 1 183 ? 27.911 0.750 -51.765 1.00 92.81 183 GLY A C 1
ATOM 1506 O O . GLY A 1 183 ? 27.208 0.309 -50.854 1.00 92.81 183 GLY A O 1
ATOM 1507 N N . GLU A 1 184 ? 28.931 1.570 -51.515 1.00 92.62 184 GLU A N 1
ATOM 1508 C CA . GLU A 1 184 ? 29.271 2.052 -50.173 1.00 92.62 184 GLU A CA 1
ATOM 1509 C C . GLU A 1 184 ? 28.244 3.057 -49.624 1.00 92.62 184 GLU A C 1
ATOM 1511 O O . GLU A 1 184 ? 27.812 2.918 -48.476 1.00 92.62 184 GLU A O 1
ATOM 1516 N N . VAL A 1 185 ? 27.766 3.999 -50.449 1.00 92.12 185 VAL A N 1
ATOM 1517 C CA . VAL A 1 185 ? 26.675 4.921 -50.076 1.00 92.12 185 VAL A CA 1
ATOM 1518 C C . VAL A 1 185 ? 25.395 4.161 -49.744 1.00 92.12 185 VAL A C 1
ATOM 1520 O O . VAL A 1 185 ? 24.746 4.464 -48.738 1.00 92.12 185 VAL A O 1
ATOM 1523 N N . ASP A 1 186 ? 25.033 3.157 -50.542 1.00 91.56 186 ASP A N 1
ATOM 1524 C CA . ASP A 1 186 ? 23.828 2.361 -50.301 1.00 91.56 186 ASP A CA 1
ATOM 1525 C C . ASP A 1 186 ? 23.931 1.532 -49.014 1.00 91.56 186 ASP A C 1
ATOM 1527 O O . ASP A 1 186 ? 22.975 1.471 -48.231 1.00 91.56 186 ASP A O 1
ATOM 1531 N N . ARG A 1 187 ? 25.107 0.958 -48.722 1.00 93.88 187 ARG A N 1
ATOM 1532 C CA . ARG A 1 187 ? 25.365 0.298 -47.430 1.00 93.88 187 ARG A CA 1
ATOM 1533 C C . ARG A 1 187 ? 25.200 1.274 -46.268 1.00 93.88 187 ARG A C 1
ATOM 1535 O O . ARG A 1 187 ? 24.486 0.956 -45.316 1.00 93.88 187 ARG A O 1
ATOM 1542 N N . LEU A 1 188 ? 25.804 2.461 -46.346 1.00 89.81 188 LEU A N 1
ATOM 1543 C CA . LEU A 1 188 ? 25.687 3.481 -45.300 1.00 89.81 188 LEU A CA 1
ATOM 1544 C C . LEU A 1 188 ? 24.246 3.954 -45.115 1.00 89.81 188 LEU A C 1
ATOM 1546 O O . LEU A 1 188 ? 23.801 4.107 -43.979 1.00 89.81 188 LEU A O 1
ATOM 1550 N N . ARG A 1 189 ? 23.485 4.125 -46.201 1.00 91.25 189 ARG A N 1
ATOM 1551 C CA . ARG A 1 189 ? 22.056 4.465 -46.144 1.00 91.25 189 ARG A CA 1
ATOM 1552 C C . ARG A 1 189 ? 21.262 3.413 -45.369 1.00 91.25 189 ARG A C 1
ATOM 1554 O O . ARG A 1 189 ? 20.475 3.773 -44.497 1.00 91.25 189 ARG A O 1
ATOM 1561 N N . ASN A 1 190 ? 21.494 2.129 -45.635 1.00 93.25 190 ASN A N 1
ATOM 1562 C CA . ASN A 1 190 ? 20.809 1.045 -44.927 1.00 93.25 190 ASN A CA 1
ATOM 1563 C C . ASN A 1 190 ? 21.162 1.014 -43.432 1.00 93.25 190 ASN A C 1
ATOM 1565 O O . ASN A 1 190 ? 20.275 0.862 -42.592 1.00 93.25 190 ASN A O 1
ATOM 1569 N N . VAL A 1 191 ? 22.438 1.212 -43.088 1.00 92.44 191 VAL A N 1
ATOM 1570 C CA . VAL A 1 191 ? 22.884 1.275 -41.687 1.00 92.44 191 VAL A CA 1
ATOM 1571 C C . VAL A 1 191 ? 22.304 2.499 -40.971 1.00 92.44 191 VAL A C 1
ATOM 1573 O O . VAL A 1 191 ? 21.859 2.384 -39.829 1.00 92.44 191 VAL A O 1
ATOM 1576 N N . LEU A 1 192 ? 22.266 3.663 -41.624 1.00 90.75 192 LEU A N 1
ATOM 1577 C CA . LEU A 1 192 ? 21.658 4.878 -41.076 1.00 90.75 192 LEU A CA 1
ATOM 1578 C C . LEU A 1 192 ? 20.168 4.683 -40.798 1.00 90.75 192 LEU A C 1
ATOM 1580 O O . LEU A 1 192 ? 19.730 4.956 -39.685 1.00 90.75 192 LEU A O 1
ATOM 1584 N N . ASN A 1 193 ? 19.422 4.114 -41.748 1.00 91.31 193 ASN A N 1
ATOM 1585 C CA . ASN A 1 193 ? 18.005 3.802 -41.559 1.00 91.31 193 ASN A CA 1
ATOM 1586 C C . ASN A 1 193 ? 17.781 2.851 -40.370 1.00 91.31 193 ASN A C 1
ATOM 1588 O O . ASN A 1 193 ? 16.863 3.058 -39.578 1.00 91.31 193 ASN A O 1
ATOM 1592 N N . GLY A 1 194 ? 18.632 1.830 -40.211 1.00 90.12 194 GLY A N 1
ATOM 1593 C CA . GLY A 1 194 ? 18.561 0.907 -39.075 1.00 90.12 194 GLY A CA 1
ATOM 1594 C C . GLY A 1 194 ? 18.833 1.581 -37.724 1.00 90.12 194 GLY A C 1
ATOM 1595 O O . GLY A 1 194 ? 18.149 1.296 -36.737 1.00 90.12 194 GLY A O 1
ATOM 1596 N N . ASN A 1 195 ? 19.796 2.505 -37.669 1.00 90.75 195 ASN A N 1
ATOM 1597 C CA . ASN A 1 195 ? 20.080 3.262 -36.450 1.00 90.75 195 ASN A CA 1
ATOM 1598 C C . ASN A 1 195 ? 18.982 4.283 -36.130 1.00 90.75 195 ASN A C 1
ATOM 1600 O O . ASN A 1 195 ? 18.553 4.343 -34.981 1.00 90.75 195 ASN A O 1
ATOM 1604 N N . ASP A 1 196 ? 18.484 5.025 -37.122 1.00 90.19 196 ASP A N 1
ATOM 1605 C CA . ASP A 1 196 ? 17.376 5.972 -36.946 1.00 90.19 196 ASP A CA 1
ATOM 1606 C C . ASP A 1 196 ? 16.121 5.241 -36.424 1.00 90.19 196 ASP A C 1
ATOM 1608 O O . ASP A 1 196 ? 15.501 5.683 -35.456 1.00 90.19 196 ASP A O 1
ATOM 1612 N N . PHE A 1 197 ? 15.809 4.060 -36.972 1.00 93.81 197 PHE A N 1
ATOM 1613 C CA . PHE A 1 197 ? 14.731 3.203 -36.470 1.00 93.81 197 PHE A CA 1
ATOM 1614 C C . PHE A 1 197 ? 14.950 2.768 -35.013 1.00 93.81 197 PHE A C 1
ATOM 1616 O O . PHE A 1 197 ? 14.037 2.857 -34.192 1.00 93.81 197 PHE A O 1
ATOM 1623 N N . THR A 1 198 ? 16.167 2.338 -34.669 1.00 91.81 198 THR A N 1
ATOM 1624 C CA . THR A 1 198 ? 16.514 1.927 -33.298 1.00 91.81 198 THR A CA 1
ATOM 1625 C C . THR A 1 198 ? 16.365 3.090 -32.312 1.00 91.81 198 THR A C 1
ATOM 1627 O O . THR A 1 198 ? 15.802 2.920 -31.233 1.00 91.81 198 THR A O 1
ATOM 1630 N N . ILE A 1 199 ? 16.804 4.296 -32.686 1.00 91.38 199 ILE A N 1
ATOM 1631 C CA . ILE A 1 199 ? 16.638 5.510 -31.873 1.00 91.38 199 ILE A CA 1
ATOM 1632 C C . ILE A 1 199 ? 15.150 5.816 -31.661 1.00 91.38 199 ILE A C 1
ATOM 1634 O O . ILE A 1 199 ? 14.740 6.108 -30.537 1.00 91.38 199 ILE A O 1
ATOM 1638 N N . SER A 1 200 ? 14.320 5.705 -32.703 1.00 94.38 200 SER A N 1
ATOM 1639 C CA . SER A 1 200 ? 12.866 5.865 -32.574 1.00 94.38 200 SER A CA 1
ATOM 1640 C C . SER A 1 200 ? 12.249 4.847 -31.612 1.00 94.38 200 SER A C 1
ATOM 1642 O O . SER A 1 200 ? 11.410 5.222 -30.794 1.00 94.38 200 SER A O 1
ATOM 1644 N N . GLN A 1 201 ? 12.685 3.584 -31.650 1.00 94.69 201 GLN A N 1
ATOM 1645 C CA . GLN A 1 201 ? 12.230 2.564 -30.700 1.00 94.69 201 GLN A CA 1
ATOM 1646 C C . GLN A 1 201 ? 12.639 2.886 -29.257 1.00 94.69 201 GLN A C 1
ATOM 1648 O O . GLN A 1 201 ? 11.819 2.748 -28.350 1.00 94.69 201 GLN A O 1
ATOM 1653 N N . ILE A 1 202 ? 13.872 3.358 -29.036 1.00 90.94 202 ILE A N 1
ATOM 1654 C CA . ILE A 1 202 ? 14.348 3.763 -27.704 1.00 90.94 202 ILE A CA 1
ATOM 1655 C C . ILE A 1 202 ? 13.516 4.933 -27.164 1.00 90.94 202 ILE A C 1
ATOM 1657 O O . ILE A 1 202 ? 13.077 4.892 -26.014 1.00 90.94 202 ILE A O 1
ATOM 1661 N N . LYS A 1 203 ? 13.237 5.948 -27.991 1.00 92.94 203 LYS A N 1
ATOM 1662 C CA . LYS A 1 203 ? 12.392 7.093 -27.608 1.00 92.94 203 LYS A CA 1
ATOM 1663 C C . LYS A 1 203 ? 10.973 6.661 -27.244 1.00 92.94 203 LYS A C 1
ATOM 1665 O O . LYS A 1 203 ? 10.484 7.029 -26.178 1.00 92.94 203 LYS A O 1
ATOM 1670 N N . ALA A 1 204 ? 10.352 5.815 -28.067 1.00 92.88 204 ALA A N 1
ATOM 1671 C CA . ALA A 1 204 ? 9.028 5.268 -27.781 1.00 92.88 204 ALA A CA 1
ATOM 1672 C C . ALA A 1 204 ? 9.009 4.450 -26.475 1.00 92.88 204 ALA A C 1
ATOM 1674 O O . ALA A 1 204 ? 8.077 4.567 -25.681 1.00 92.88 204 ALA A O 1
ATOM 1675 N N . ALA A 1 205 ? 10.057 3.662 -26.208 1.00 89.50 205 ALA A N 1
ATOM 1676 C CA . ALA A 1 205 ? 10.194 2.925 -24.954 1.00 89.50 205 ALA A CA 1
ATOM 1677 C C . ALA A 1 205 ? 10.326 3.866 -23.742 1.00 89.50 205 ALA A C 1
ATOM 1679 O O . ALA A 1 205 ? 9.675 3.646 -22.722 1.00 89.50 205 ALA A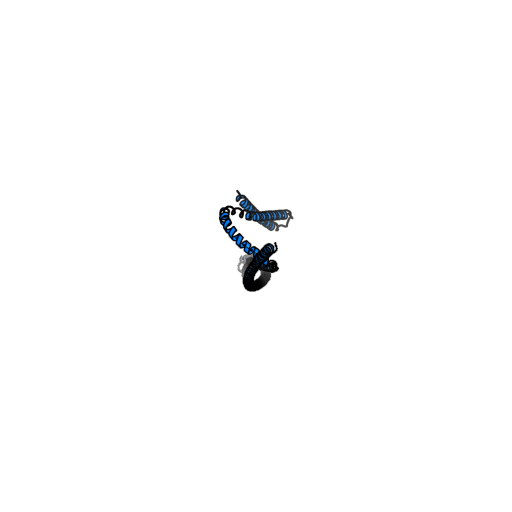 O 1
ATOM 1680 N N . LEU A 1 206 ? 11.111 4.943 -23.853 1.00 90.00 206 LEU A N 1
ATOM 1681 C CA . LEU A 1 206 ? 11.252 5.956 -22.801 1.00 90.00 206 LEU A CA 1
ATOM 1682 C C . LEU A 1 206 ? 9.924 6.669 -22.493 1.00 90.00 206 LEU A C 1
ATOM 1684 O O . LEU A 1 206 ? 9.610 6.893 -21.321 1.00 90.00 206 LEU A O 1
ATOM 1688 N N . GLU A 1 207 ? 9.138 6.999 -23.518 1.00 91.19 207 GLU A N 1
ATOM 1689 C CA . GLU A 1 207 ? 7.803 7.594 -23.368 1.00 91.19 207 GLU A CA 1
ATOM 1690 C C . GLU A 1 207 ? 6.816 6.620 -22.712 1.00 91.19 207 GLU A C 1
ATOM 1692 O O . GLU A 1 207 ? 6.147 6.976 -21.737 1.00 91.19 207 GLU A O 1
ATOM 1697 N N . ALA A 1 208 ? 6.781 5.365 -23.171 1.00 89.38 208 ALA A N 1
ATOM 1698 C CA . ALA A 1 208 ? 5.943 4.322 -22.584 1.00 89.38 208 ALA A CA 1
ATOM 1699 C C . ALA A 1 208 ? 6.290 4.074 -21.106 1.00 89.38 208 ALA A C 1
ATOM 1701 O O . ALA A 1 208 ? 5.396 3.974 -20.264 1.00 89.38 208 ALA A O 1
ATOM 1702 N N . MET A 1 209 ? 7.583 4.051 -20.760 1.00 87.69 209 MET A N 1
ATOM 1703 C CA . MET A 1 209 ? 8.040 3.933 -19.373 1.00 87.69 209 MET A CA 1
ATOM 1704 C C . MET A 1 209 ? 7.617 5.127 -18.512 1.00 87.69 209 MET A C 1
ATOM 1706 O O . MET A 1 209 ? 7.294 4.945 -17.339 1.00 87.69 209 MET A O 1
ATOM 1710 N N . ALA A 1 210 ? 7.601 6.346 -19.060 1.00 84.19 210 ALA A N 1
ATOM 1711 C CA . ALA A 1 210 ? 7.126 7.521 -18.333 1.00 84.19 210 ALA A CA 1
ATOM 1712 C C . ALA A 1 210 ? 5.620 7.433 -18.030 1.00 84.19 210 ALA A C 1
ATOM 1714 O O . ALA A 1 210 ? 5.214 7.705 -16.897 1.00 84.19 210 ALA A O 1
ATOM 1715 N N . GLY A 1 211 ? 4.816 6.997 -19.006 1.00 83.75 211 GLY A N 1
ATOM 1716 C CA . GLY A 1 211 ? 3.380 6.762 -18.828 1.00 83.75 211 GLY A CA 1
ATOM 1717 C C . GLY A 1 211 ? 3.084 5.658 -17.808 1.00 83.75 211 GLY A C 1
ATOM 1718 O O . GLY A 1 211 ? 2.320 5.876 -16.867 1.00 83.75 211 GLY A O 1
ATOM 1719 N N . ALA A 1 212 ? 3.751 4.506 -17.932 1.00 84.88 212 ALA A N 1
ATOM 1720 C CA . ALA A 1 212 ? 3.611 3.390 -16.995 1.00 84.88 212 ALA A CA 1
ATOM 1721 C C . ALA A 1 212 ? 4.016 3.785 -15.566 1.00 84.88 212 ALA A C 1
ATOM 1723 O O . ALA A 1 212 ? 3.286 3.504 -14.618 1.00 84.88 212 ALA A O 1
ATOM 1724 N N . LYS A 1 213 ? 5.119 4.531 -15.408 1.00 85.69 213 LYS A N 1
ATOM 1725 C CA . LYS A 1 213 ? 5.563 5.043 -14.105 1.00 85.69 213 LYS A CA 1
ATOM 1726 C C . LYS A 1 213 ? 4.517 5.947 -13.450 1.00 85.69 213 LYS A C 1
ATOM 1728 O O . LYS A 1 213 ? 4.342 5.884 -12.237 1.00 85.69 213 LYS A O 1
ATOM 1733 N N . ALA A 1 214 ? 3.845 6.802 -14.222 1.00 82.56 214 ALA A N 1
ATOM 1734 C CA . ALA A 1 214 ? 2.806 7.680 -13.690 1.00 82.56 214 ALA A CA 1
ATOM 1735 C C . ALA A 1 214 ? 1.579 6.884 -13.213 1.00 82.56 214 ALA A C 1
ATOM 1737 O O . ALA A 1 214 ? 1.069 7.147 -12.124 1.00 82.56 214 ALA A O 1
ATOM 1738 N N . ALA A 1 215 ? 1.152 5.884 -13.991 1.00 85.69 215 ALA A N 1
ATOM 1739 C CA . ALA A 1 215 ? 0.039 5.010 -13.631 1.00 85.69 215 ALA A CA 1
ATOM 1740 C C . ALA A 1 215 ? 0.347 4.160 -12.385 1.00 85.69 215 ALA A C 1
ATOM 1742 O O . ALA A 1 215 ? -0.446 4.142 -11.445 1.00 85.69 215 ALA A O 1
ATOM 1743 N N . GLU A 1 216 ? 1.521 3.521 -12.331 1.00 86.38 216 GLU A N 1
ATOM 1744 C CA . GLU A 1 216 ? 1.959 2.747 -11.163 1.00 86.38 216 GLU A CA 1
ATOM 1745 C C . GLU A 1 216 ? 2.090 3.634 -9.917 1.00 86.38 216 GLU A C 1
ATOM 1747 O O . GLU A 1 216 ? 1.606 3.269 -8.848 1.00 86.38 216 GLU A O 1
ATOM 1752 N N . ALA A 1 217 ? 2.678 4.830 -10.037 1.00 84.81 217 ALA A N 1
ATOM 1753 C CA . ALA A 1 217 ? 2.796 5.759 -8.913 1.00 84.81 217 ALA A CA 1
ATOM 1754 C C . ALA A 1 217 ? 1.427 6.208 -8.373 1.00 84.81 217 ALA A C 1
ATOM 1756 O O . ALA A 1 217 ? 1.270 6.350 -7.159 1.00 84.81 217 ALA A O 1
ATOM 1757 N N . ALA A 1 218 ? 0.439 6.412 -9.250 1.00 88.75 218 ALA A N 1
ATOM 1758 C CA . ALA A 1 218 ? -0.927 6.729 -8.844 1.00 88.75 218 ALA A CA 1
ATOM 1759 C C . ALA A 1 218 ? -1.596 5.549 -8.120 1.00 88.75 218 ALA A C 1
ATOM 1761 O O . ALA A 1 218 ? -2.200 5.750 -7.067 1.00 88.75 218 ALA A O 1
ATOM 1762 N N . ALA A 1 219 ? -1.436 4.323 -8.630 1.00 88.75 219 ALA A N 1
ATOM 1763 C CA . ALA A 1 219 ? -1.960 3.116 -7.991 1.00 88.75 219 ALA A CA 1
ATOM 1764 C C . ALA A 1 219 ? -1.364 2.913 -6.587 1.00 88.75 219 ALA A C 1
ATOM 1766 O O . ALA A 1 219 ? -2.112 2.812 -5.615 1.00 88.75 219 ALA A O 1
ATOM 1767 N N . PHE A 1 220 ? -0.034 2.975 -6.461 1.00 90.50 220 PHE A N 1
ATOM 1768 C CA . PHE A 1 220 ? 0.650 2.867 -5.171 1.00 90.50 220 PHE A CA 1
ATOM 1769 C C . PHE A 1 220 ? 0.251 3.974 -4.192 1.00 90.50 220 PHE A C 1
ATOM 1771 O O . PHE A 1 220 ? 0.108 3.726 -2.995 1.00 90.50 220 PHE A O 1
ATOM 1778 N N . LYS A 1 221 ? 0.058 5.206 -4.679 1.00 90.69 221 LYS A N 1
ATOM 1779 C CA . LYS A 1 221 ? -0.418 6.313 -3.843 1.00 90.69 221 LYS A CA 1
ATOM 1780 C C . LYS A 1 221 ? -1.813 6.020 -3.285 1.00 90.69 221 LYS A C 1
ATOM 1782 O O . LYS A 1 221 ? -2.019 6.197 -2.087 1.00 90.69 221 LYS A O 1
ATOM 1787 N N . ASN A 1 222 ? -2.735 5.556 -4.126 1.00 92.69 222 ASN A N 1
ATOM 1788 C CA . ASN A 1 222 ? -4.097 5.226 -3.709 1.00 92.69 222 ASN A CA 1
ATOM 1789 C C . ASN A 1 222 ? -4.106 4.088 -2.681 1.00 92.69 222 ASN A C 1
ATOM 1791 O O . ASN A 1 222 ? -4.758 4.199 -1.647 1.00 92.69 222 ASN A O 1
ATOM 1795 N N . GLU A 1 223 ? -3.343 3.024 -2.929 1.00 93.00 223 GLU A N 1
ATOM 1796 C CA . GLU A 1 223 ? -3.215 1.888 -2.012 1.00 93.00 223 GLU A CA 1
ATOM 1797 C C . GLU A 1 223 ? -2.635 2.315 -0.656 1.00 93.00 223 GLU A C 1
ATOM 1799 O O . GLU A 1 223 ? -3.200 2.011 0.395 1.00 93.00 223 GLU A O 1
ATOM 1804 N N . LYS A 1 224 ? -1.584 3.142 -0.666 1.00 91.25 224 LYS A N 1
ATOM 1805 C CA . LYS A 1 224 ? -1.003 3.729 0.547 1.00 91.25 224 LYS A CA 1
ATOM 1806 C C . LYS A 1 224 ? -1.996 4.602 1.315 1.00 91.25 224 LYS A C 1
ATOM 1808 O O . LYS A 1 224 ? -2.015 4.585 2.545 1.00 91.25 224 LYS A O 1
ATOM 1813 N N . GLU A 1 225 ? -2.804 5.399 0.622 1.00 93.31 225 GLU A N 1
ATOM 1814 C CA . GLU A 1 225 ? -3.840 6.216 1.259 1.00 93.31 225 GLU A CA 1
ATOM 1815 C C . GLU A 1 225 ? -4.953 5.359 1.873 1.00 93.31 225 GLU A C 1
ATOM 1817 O O . GLU A 1 225 ? -5.404 5.669 2.977 1.00 93.31 225 GLU A O 1
ATOM 1822 N N . MET A 1 226 ? -5.357 4.267 1.217 1.00 94.19 226 MET A N 1
ATOM 1823 C CA . MET A 1 226 ? -6.322 3.316 1.777 1.00 94.19 226 MET A CA 1
ATOM 1824 C C . MET A 1 226 ? -5.781 2.640 3.038 1.00 94.19 226 MET A C 1
ATOM 1826 O O . MET A 1 226 ? -6.457 2.658 4.065 1.00 94.19 226 MET A O 1
ATOM 1830 N N . LEU A 1 227 ? -4.543 2.135 3.005 1.00 92.19 227 LEU A N 1
ATOM 1831 C CA . LEU A 1 227 ? -3.908 1.521 4.175 1.00 92.19 227 LEU A CA 1
ATOM 1832 C C . LEU A 1 227 ? -3.797 2.506 5.343 1.00 92.19 227 LEU A C 1
ATOM 1834 O O . LEU A 1 227 ? -4.111 2.157 6.476 1.00 92.19 227 LEU A O 1
ATOM 1838 N N . LYS A 1 228 ? -3.424 3.765 5.086 1.00 92.31 228 LYS A N 1
ATOM 1839 C CA . LYS A 1 228 ? -3.379 4.802 6.130 1.00 92.31 228 LYS A CA 1
ATOM 1840 C C . LYS A 1 228 ? -4.743 5.076 6.758 1.00 92.31 228 LYS A C 1
ATOM 1842 O O . LYS A 1 228 ? -4.818 5.234 7.974 1.00 92.31 228 LYS A O 1
ATOM 1847 N N . LYS A 1 229 ? -5.802 5.154 5.946 1.00 95.12 229 LYS A N 1
ATOM 1848 C CA . LYS A 1 229 ? -7.174 5.344 6.441 1.00 95.12 229 LYS A CA 1
ATOM 1849 C C . LYS A 1 229 ? -7.617 4.163 7.297 1.00 95.12 229 LYS A C 1
ATOM 1851 O O . LYS A 1 229 ? -8.176 4.373 8.366 1.00 95.12 229 LYS A O 1
ATOM 1856 N N . GLU A 1 230 ? -7.309 2.946 6.867 1.00 94.31 230 GLU A N 1
ATOM 1857 C CA . GLU A 1 230 ? -7.663 1.737 7.606 1.00 94.31 230 GLU A CA 1
ATOM 1858 C C . GLU A 1 230 ? -6.893 1.622 8.930 1.00 94.31 230 GLU A C 1
ATOM 1860 O O . GLU A 1 230 ? -7.488 1.341 9.967 1.00 94.31 230 GLU A O 1
ATOM 1865 N N . ILE A 1 231 ? -5.593 1.939 8.937 1.00 92.31 231 ILE A N 1
ATOM 1866 C CA . ILE A 1 231 ? -4.794 2.039 10.169 1.00 92.31 231 ILE A CA 1
ATOM 1867 C C . ILE A 1 231 ? -5.401 3.078 11.119 1.00 92.31 231 ILE A C 1
ATOM 1869 O O . ILE A 1 231 ? -5.509 2.830 12.319 1.00 92.31 231 ILE A O 1
ATOM 1873 N N . ALA A 1 232 ? -5.802 4.248 10.611 1.00 92.94 232 ALA A N 1
ATOM 1874 C CA . ALA A 1 232 ? -6.432 5.281 11.430 1.00 92.94 232 ALA A CA 1
ATOM 1875 C C . ALA A 1 232 ? -7.760 4.794 12.036 1.00 92.94 232 ALA A C 1
ATOM 1877 O O . ALA A 1 232 ? -7.952 4.938 13.241 1.00 92.94 232 ALA A O 1
ATOM 1878 N N . ARG A 1 233 ? -8.614 4.144 11.234 1.00 95.31 233 ARG A N 1
ATOM 1879 C CA . ARG A 1 233 ? -9.883 3.552 11.682 1.00 95.31 233 ARG A CA 1
ATOM 1880 C C . ARG A 1 233 ? -9.670 2.523 12.795 1.00 95.31 233 ARG A C 1
ATOM 1882 O O . ARG A 1 233 ? -10.291 2.618 13.847 1.00 95.31 233 ARG A O 1
ATOM 1889 N N . VAL A 1 234 ? -8.748 1.577 12.604 1.00 91.81 234 VAL A N 1
ATOM 1890 C CA . VAL A 1 234 ? -8.447 0.541 13.609 1.00 91.81 234 VAL A CA 1
ATOM 1891 C C . VAL A 1 234 ? -7.874 1.153 14.894 1.00 91.81 234 VAL A C 1
ATOM 1893 O O . VAL A 1 234 ? -8.223 0.725 15.992 1.00 91.81 234 VAL A O 1
ATOM 1896 N N . ASN A 1 235 ? -7.023 2.180 14.791 1.00 89.19 235 ASN A N 1
ATOM 1897 C CA . ASN A 1 235 ? -6.523 2.909 15.963 1.00 89.19 235 ASN A CA 1
ATOM 1898 C C . ASN A 1 235 ? -7.639 3.618 16.736 1.00 89.19 235 ASN A C 1
ATOM 1900 O O . ASN A 1 235 ? -7.610 3.649 17.968 1.00 89.19 235 ASN A O 1
ATOM 1904 N N . GLU A 1 236 ? -8.618 4.178 16.032 1.00 92.06 236 GLU A N 1
ATOM 1905 C CA . GLU A 1 236 ? -9.777 4.804 16.655 1.00 92.06 236 GLU A CA 1
ATOM 1906 C C . GLU A 1 236 ? -10.638 3.765 17.387 1.00 92.06 236 GLU A C 1
ATOM 1908 O O . GLU A 1 236 ? -10.936 3.948 18.565 1.00 92.06 236 GLU A O 1
ATOM 1913 N N . GLU A 1 237 ? -10.932 2.626 16.756 1.00 89.75 237 GLU A N 1
ATOM 1914 C CA . GLU A 1 237 ? -11.683 1.520 17.372 1.00 89.75 237 GLU A CA 1
ATOM 1915 C C . GLU A 1 237 ? -10.992 0.963 18.623 1.00 89.75 237 GLU A C 1
ATOM 1917 O O . GLU A 1 237 ? -11.628 0.763 19.660 1.00 89.75 237 GLU A O 1
ATOM 1922 N N . MET A 1 238 ? -9.670 0.775 18.573 1.00 87.81 238 MET A N 1
ATOM 1923 C CA . MET A 1 238 ? -8.891 0.382 19.750 1.00 87.81 238 MET A CA 1
ATOM 1924 C C . MET A 1 238 ? -8.979 1.421 20.873 1.00 87.81 238 MET A C 1
ATOM 1926 O O . MET A 1 238 ? -9.086 1.052 22.043 1.00 87.81 238 MET A O 1
ATOM 1930 N N . THR A 1 239 ? -8.939 2.710 20.527 1.00 86.06 239 THR A N 1
ATOM 1931 C CA . THR A 1 239 ? -9.041 3.809 21.498 1.00 86.06 239 THR A CA 1
ATOM 1932 C C . THR A 1 239 ? -10.418 3.826 22.158 1.00 86.06 239 THR A C 1
ATOM 1934 O O . THR A 1 239 ? -10.515 3.945 23.380 1.00 86.06 239 THR A O 1
ATOM 1937 N N . GLN A 1 240 ? -11.481 3.652 21.370 1.00 84.06 240 GLN A N 1
ATOM 1938 C CA . GLN A 1 240 ? -12.857 3.572 21.862 1.00 84.06 240 GLN A CA 1
ATOM 1939 C C . GLN A 1 240 ? -13.049 2.374 22.802 1.00 84.06 240 GLN A C 1
ATOM 1941 O O . GLN A 1 240 ? -13.617 2.531 23.882 1.00 84.06 240 GLN A O 1
ATOM 1946 N N . LEU A 1 241 ? -12.508 1.199 22.458 1.00 82.62 241 LEU A N 1
ATOM 1947 C CA . LEU A 1 241 ? -12.551 0.016 23.327 1.00 82.62 241 LEU A CA 1
ATOM 1948 C C . LEU A 1 241 ? -11.785 0.219 24.641 1.00 82.62 241 LEU A C 1
ATOM 1950 O O . LEU A 1 241 ? -12.275 -0.160 25.705 1.00 82.62 241 LEU A O 1
ATOM 1954 N N . GLN A 1 242 ? -10.612 0.857 24.603 1.00 79.62 242 GLN A N 1
ATOM 1955 C CA . GLN A 1 242 ? -9.870 1.203 25.820 1.00 79.62 242 GLN A CA 1
ATOM 1956 C C . GLN A 1 242 ? -10.629 2.197 26.707 1.00 79.62 242 GLN A C 1
ATOM 1958 O O . GLN A 1 242 ? -10.639 2.049 27.930 1.00 79.62 242 GLN A O 1
ATOM 1963 N N . GLN A 1 243 ? -11.270 3.204 26.109 1.00 76.31 243 GLN A N 1
ATOM 1964 C CA . GLN A 1 243 ? -12.086 4.173 26.841 1.00 76.31 243 GLN A CA 1
ATOM 1965 C C . GLN A 1 243 ? -13.320 3.516 27.466 1.00 76.31 243 GLN A C 1
ATOM 1967 O O . GLN A 1 243 ? -13.595 3.756 28.641 1.00 76.31 243 GLN A O 1
ATOM 1972 N N . ALA A 1 244 ? -14.014 2.640 26.734 1.00 72.06 244 ALA A N 1
ATOM 1973 C CA . ALA A 1 244 ? -15.135 1.865 27.264 1.00 72.06 244 ALA A CA 1
ATOM 1974 C C . ALA A 1 244 ? -14.712 1.019 28.480 1.00 72.06 244 ALA A C 1
ATOM 1976 O O . ALA A 1 244 ? -15.378 1.037 29.516 1.00 72.06 244 ALA A O 1
ATOM 1977 N N . HIS A 1 245 ? -13.541 0.378 28.405 1.00 68.31 245 HIS A N 1
ATOM 1978 C CA . HIS A 1 245 ? -12.982 -0.394 29.515 1.00 68.31 245 HIS A CA 1
ATOM 1979 C C . HIS A 1 245 ? -12.660 0.470 30.752 1.00 68.31 245 HIS A C 1
ATOM 1981 O O . HIS A 1 245 ? -12.906 0.068 31.892 1.00 68.31 245 HIS A O 1
ATOM 1987 N N . LEU A 1 246 ? -12.140 1.687 30.552 1.00 60.34 246 LEU A N 1
ATOM 1988 C CA . LEU A 1 246 ? -11.864 2.646 31.632 1.00 60.34 246 LEU A CA 1
ATOM 1989 C C . LEU A 1 246 ? -13.145 3.160 32.310 1.00 60.34 246 LEU A C 1
ATOM 1991 O O . LEU A 1 246 ? -13.157 3.340 33.531 1.00 60.34 246 LEU A O 1
ATOM 1995 N N . VAL A 1 247 ? -14.228 3.368 31.555 1.00 58.97 247 VAL A N 1
ATOM 1996 C CA . VAL A 1 247 ? -15.538 3.770 32.099 1.00 58.97 247 VAL A CA 1
ATOM 1997 C C . VAL A 1 247 ? -16.153 2.644 32.940 1.00 58.97 247 VAL A C 1
ATOM 1999 O O . VAL A 1 247 ? -16.633 2.897 34.045 1.00 58.97 247 VAL A O 1
ATOM 2002 N N . GLU A 1 248 ? -16.052 1.387 32.504 1.00 53.41 248 GLU A N 1
ATOM 2003 C CA . GLU A 1 248 ? -16.515 0.234 33.294 1.00 53.41 248 GLU A CA 1
ATOM 2004 C C . GLU A 1 248 ? -15.733 0.039 34.607 1.00 53.41 248 GLU A C 1
ATOM 2006 O O . GLU A 1 248 ? -16.298 -0.393 35.613 1.00 53.41 248 GLU A O 1
ATOM 2011 N N . LEU A 1 249 ? -14.439 0.379 34.635 1.00 47.53 249 LEU A N 1
ATOM 2012 C CA . LEU A 1 249 ? -13.602 0.306 35.842 1.00 47.53 249 LEU A CA 1
ATOM 2013 C C . LEU A 1 249 ? -13.790 1.491 36.804 1.00 47.53 249 LEU A C 1
ATOM 2015 O O . LEU A 1 249 ? -13.430 1.378 37.978 1.00 47.53 249 LEU A O 1
ATOM 2019 N N . SER A 1 250 ? -14.335 2.613 36.325 1.00 40.84 250 SER A N 1
ATOM 2020 C CA . SER A 1 250 ? -14.553 3.842 37.102 1.00 40.84 250 SER A CA 1
ATOM 2021 C C . SER A 1 250 ? -16.002 4.045 37.557 1.00 40.84 250 SER A C 1
ATOM 2023 O O . SER A 1 250 ? -16.273 4.987 38.307 1.00 40.84 250 SER A O 1
ATOM 2025 N N . ALA A 1 251 ? -16.918 3.135 37.203 1.00 38.72 251 ALA A N 1
ATOM 2026 C CA . ALA A 1 251 ? -18.240 3.074 37.814 1.00 38.72 251 ALA A CA 1
ATOM 2027 C C . ALA A 1 251 ? -18.092 2.987 39.352 1.00 38.72 251 ALA A C 1
ATOM 2029 O O . ALA A 1 251 ? -17.387 2.101 39.855 1.00 38.72 251 ALA A O 1
ATOM 2030 N N . PRO A 1 252 ? -18.689 3.918 40.122 1.00 37.50 252 PRO A N 1
ATOM 2031 C CA . PRO A 1 252 ? -18.432 4.030 41.548 1.00 37.50 252 PRO A CA 1
ATOM 2032 C C . PRO A 1 252 ? -18.811 2.726 42.240 1.00 37.50 252 PRO A C 1
ATOM 2034 O O . PRO A 1 252 ? -19.921 2.218 42.080 1.00 37.50 252 PRO A O 1
ATOM 2037 N N . LYS A 1 253 ? -17.880 2.196 43.043 1.00 40.53 253 LYS A N 1
ATOM 2038 C CA . LYS A 1 253 ? -18.176 1.168 44.043 1.00 40.53 253 LYS A CA 1
ATOM 2039 C C . LYS A 1 253 ? -19.338 1.695 44.881 1.00 40.53 253 LYS A C 1
ATOM 2041 O O . LYS A 1 253 ? -19.127 2.564 45.723 1.00 40.53 253 LYS A O 1
ATOM 2046 N N . LEU A 1 254 ? -20.551 1.211 44.627 1.00 41.75 254 LEU A N 1
ATOM 2047 C CA . LEU A 1 254 ? -21.699 1.462 45.487 1.00 41.75 254 LEU A CA 1
ATOM 2048 C C . LEU A 1 254 ? -21.325 0.915 46.867 1.00 41.75 254 LEU A C 1
ATOM 2050 O O . LEU A 1 254 ? -21.292 -0.296 47.086 1.00 41.75 254 LEU A O 1
ATOM 2054 N N . SER A 1 255 ? -20.934 1.817 47.767 1.00 40.41 255 SER A N 1
ATOM 2055 C CA . SER A 1 255 ? -20.709 1.497 49.166 1.00 40.41 255 SER A CA 1
ATOM 2056 C C . SER A 1 255 ? -22.027 1.005 49.763 1.00 40.41 255 SER A C 1
ATOM 2058 O O . SER A 1 255 ? -23.118 1.387 49.331 1.00 40.41 255 SER A O 1
ATOM 2060 N N . HIS A 1 256 ? -21.916 0.139 50.767 1.00 42.00 256 HIS A N 1
ATOM 2061 C CA . HIS A 1 256 ? -23.027 -0.528 51.451 1.00 42.00 256 HIS A CA 1
ATOM 2062 C C . HIS A 1 256 ? -24.138 0.409 51.981 1.00 42.00 256 HIS A C 1
ATOM 2064 O O . HIS A 1 256 ? -25.216 -0.073 52.313 1.00 42.00 256 HIS A O 1
ATOM 2070 N N . GLU A 1 257 ? -23.928 1.728 52.015 1.00 38.06 257 GLU A N 1
ATOM 2071 C CA . GLU A 1 257 ? -24.928 2.733 52.408 1.00 38.06 257 GLU A CA 1
ATOM 2072 C C . GLU A 1 257 ? -25.966 3.059 51.316 1.00 38.06 257 GLU A C 1
ATOM 2074 O O . GLU A 1 257 ? -27.016 3.625 51.618 1.00 38.06 257 GLU A O 1
ATOM 2079 N N . SER A 1 258 ? -25.728 2.684 50.053 1.00 39.50 258 SER A N 1
ATOM 2080 C CA . SER A 1 258 ? -26.628 3.034 48.939 1.00 39.50 258 SER A CA 1
ATOM 2081 C C . SER A 1 258 ? -27.816 2.069 48.758 1.00 39.50 258 SER A C 1
ATOM 2083 O O . SER A 1 258 ? -28.831 2.437 48.164 1.00 39.50 258 SER A O 1
ATOM 2085 N N . ASN A 1 259 ? -27.761 0.856 49.325 1.00 42.25 259 ASN A N 1
ATOM 2086 C CA . ASN A 1 259 ? -28.846 -0.130 49.183 1.00 42.25 259 ASN A CA 1
ATOM 2087 C C . ASN A 1 259 ? -30.136 0.279 49.913 1.00 42.25 259 ASN A C 1
ATOM 2089 O O . ASN A 1 259 ? -31.227 0.015 49.413 1.00 42.25 259 ASN A O 1
ATOM 2093 N N . SER A 1 260 ? -30.035 0.987 51.041 1.00 40.84 260 SER A N 1
ATOM 2094 C CA . SER A 1 260 ? -31.216 1.461 51.777 1.00 40.84 260 SER A CA 1
ATOM 2095 C C . SER A 1 260 ? -31.901 2.653 51.096 1.00 40.84 260 SER A C 1
ATOM 2097 O O . SER A 1 260 ? -33.099 2.850 51.269 1.00 40.84 260 SER A O 1
ATOM 2099 N N . ARG A 1 261 ? -31.177 3.433 50.276 1.00 41.25 261 ARG A N 1
ATOM 2100 C CA . ARG A 1 261 ? -31.762 4.512 49.459 1.00 41.25 261 ARG A CA 1
ATOM 2101 C C . ARG A 1 261 ? -32.337 4.007 48.136 1.00 41.25 261 ARG A C 1
ATOM 2103 O O . ARG A 1 261 ? -33.342 4.547 47.694 1.00 41.25 261 ARG A O 1
ATOM 2110 N N . ALA A 1 262 ? -31.762 2.966 47.533 1.00 42.31 262 ALA A N 1
ATOM 2111 C CA . ALA A 1 262 ? -32.276 2.390 46.287 1.00 42.31 262 ALA A CA 1
ATOM 2112 C C . ALA A 1 262 ? -33.666 1.743 46.452 1.00 42.31 262 ALA A C 1
ATOM 2114 O O . ALA A 1 262 ? -34.491 1.856 45.551 1.00 42.31 262 ALA A O 1
ATOM 2115 N N . ILE A 1 263 ? -33.962 1.144 47.612 1.00 45.31 263 ILE A N 1
ATOM 2116 C CA . ILE A 1 263 ? -35.289 0.568 47.904 1.00 45.31 263 ILE A CA 1
ATOM 2117 C C . ILE A 1 263 ? -36.338 1.680 48.096 1.00 45.31 263 ILE A C 1
ATOM 2119 O O . ILE A 1 263 ? -37.402 1.627 47.488 1.00 45.31 263 ILE A O 1
ATOM 2123 N N . VAL A 1 264 ? -35.994 2.756 48.813 1.00 45.94 264 VAL A N 1
ATOM 2124 C CA . VAL A 1 264 ? -36.881 3.924 49.002 1.00 45.94 264 VAL A CA 1
ATOM 2125 C C . VAL A 1 264 ? -37.096 4.709 47.697 1.00 45.94 264 VAL A C 1
ATOM 2127 O O . VAL A 1 264 ? -38.144 5.320 47.499 1.00 45.94 264 VAL A O 1
ATOM 2130 N N . VAL A 1 265 ? -36.131 4.703 46.772 1.00 46.69 265 VAL A N 1
ATOM 2131 C CA . VAL A 1 265 ? -36.288 5.325 45.445 1.00 46.69 265 VAL A CA 1
ATOM 2132 C C . VAL A 1 265 ? -37.097 4.435 44.495 1.00 46.69 265 VAL A C 1
ATOM 2134 O O . VAL A 1 265 ? -37.886 4.975 43.728 1.00 46.69 265 VAL A O 1
ATOM 2137 N N . ALA A 1 266 ? -36.989 3.105 44.576 1.00 43.88 266 ALA A N 1
ATOM 2138 C CA . ALA A 1 266 ? -37.804 2.186 43.777 1.00 43.88 266 ALA A CA 1
ATOM 2139 C C . ALA A 1 266 ? -39.294 2.219 44.177 1.00 43.88 266 ALA A C 1
ATOM 2141 O O . ALA A 1 266 ? -40.157 2.258 43.301 1.00 43.88 266 ALA A O 1
ATOM 2142 N N . GLU A 1 267 ? -39.604 2.308 45.476 1.00 44.53 267 GLU A N 1
ATOM 2143 C CA . GLU A 1 267 ? -40.986 2.477 45.963 1.00 44.53 267 GLU A CA 1
ATOM 2144 C C . GLU A 1 267 ? -41.571 3.854 45.588 1.00 44.53 267 GLU A C 1
ATOM 2146 O O . GLU A 1 267 ? -42.753 3.966 45.265 1.00 44.53 267 GLU A O 1
ATOM 2151 N N . ASN A 1 268 ? -40.735 4.899 45.519 1.00 44.28 268 ASN A N 1
ATOM 2152 C CA . ASN A 1 268 ? -41.148 6.217 45.026 1.00 44.28 268 ASN A CA 1
ATOM 2153 C C . ASN A 1 268 ? -41.243 6.301 43.491 1.00 44.28 268 ASN A C 1
ATOM 2155 O O . ASN A 1 268 ? -42.037 7.091 42.986 1.00 44.28 268 ASN A O 1
ATOM 2159 N N . MET A 1 269 ? -40.482 5.500 42.733 1.00 44.47 269 MET A N 1
ATOM 2160 C CA . MET A 1 269 ? -40.605 5.408 41.269 1.00 44.47 269 MET A CA 1
ATOM 2161 C C . MET A 1 269 ? -41.914 4.730 40.858 1.00 44.47 269 MET A C 1
ATOM 2163 O O . MET A 1 269 ? -42.571 5.211 39.946 1.00 44.47 269 MET A O 1
ATOM 2167 N N . GLN A 1 270 ? -42.380 3.725 41.602 1.00 48.34 270 GLN A N 1
ATOM 2168 C CA . GLN A 1 270 ? -43.676 3.086 41.341 1.00 48.34 270 GLN A CA 1
ATOM 2169 C C . GLN A 1 270 ? -44.871 4.026 41.604 1.00 48.34 270 GLN A C 1
ATOM 2171 O O . GLN A 1 270 ? -45.886 3.967 40.910 1.00 48.34 270 GLN A O 1
ATOM 2176 N N . ALA A 1 271 ? -44.740 4.948 42.566 1.00 46.34 271 ALA A N 1
ATOM 2177 C CA . ALA A 1 271 ? -45.714 6.017 42.797 1.00 46.34 271 ALA A CA 1
ATOM 2178 C C . ALA A 1 271 ? -45.627 7.145 41.747 1.00 46.34 271 ALA A C 1
ATOM 2180 O O . ALA A 1 271 ? -46.633 7.789 41.447 1.00 46.34 271 ALA A O 1
ATOM 2181 N N . LYS A 1 272 ? -44.441 7.372 41.166 1.00 45.84 272 LYS A N 1
ATOM 2182 C CA . LYS A 1 272 ? -44.197 8.385 40.130 1.00 45.84 272 LYS A CA 1
ATOM 2183 C C . LYS A 1 272 ? -44.649 7.921 38.743 1.00 45.84 272 LYS A C 1
ATOM 2185 O O . LYS A 1 272 ? -45.226 8.724 38.022 1.00 45.84 272 LYS A O 1
ATOM 2190 N N . ASP A 1 273 ? -44.511 6.637 38.421 1.00 45.34 273 ASP A N 1
ATOM 2191 C CA . ASP A 1 273 ? -44.983 6.047 37.160 1.00 45.34 273 ASP A CA 1
ATOM 2192 C C . ASP A 1 273 ? -46.518 6.101 37.041 1.00 45.34 273 ASP A C 1
ATOM 2194 O O . ASP A 1 273 ? -47.052 6.385 35.971 1.00 45.34 273 ASP A O 1
ATOM 2198 N N . ASN A 1 274 ? -47.244 5.961 38.158 1.00 46.69 274 ASN A N 1
ATOM 2199 C CA . ASN A 1 274 ? -48.701 6.150 38.188 1.00 46.69 274 ASN A CA 1
ATOM 2200 C C . ASN A 1 274 ? -49.131 7.621 38.011 1.00 46.69 274 ASN A C 1
ATOM 2202 O O . ASN A 1 274 ? -50.247 7.879 37.562 1.00 46.69 274 ASN A O 1
ATOM 2206 N N . ALA A 1 275 ? -48.262 8.587 38.329 1.00 46.44 275 ALA A N 1
ATOM 2207 C CA . ALA A 1 275 ? -48.503 10.012 38.087 1.00 46.44 275 ALA A CA 1
ATOM 2208 C C . ALA A 1 275 ? -48.037 10.461 36.685 1.00 46.44 275 ALA A C 1
ATOM 2210 O O . ALA A 1 275 ? -48.614 11.385 36.116 1.00 46.44 275 ALA A O 1
ATOM 2211 N N . GLU A 1 276 ? -47.030 9.795 36.110 1.00 44.12 276 GLU A N 1
ATOM 2212 C CA . GLU A 1 276 ? -46.468 10.092 34.785 1.00 44.12 276 GLU A CA 1
ATOM 2213 C C . GLU A 1 276 ? -47.349 9.565 33.635 1.00 44.12 276 GLU A C 1
ATOM 2215 O O . GLU A 1 276 ? -47.371 10.137 32.545 1.00 44.12 276 GLU A O 1
ATOM 2220 N N . ILE A 1 277 ? -48.162 8.532 33.888 1.00 48.81 277 ILE A N 1
ATOM 2221 C CA . ILE A 1 277 ? -49.213 8.083 32.958 1.00 48.81 277 ILE A CA 1
ATOM 2222 C C . ILE A 1 277 ? -50.342 9.126 32.856 1.00 48.81 277 ILE A C 1
ATOM 2224 O O . ILE A 1 277 ? -50.842 9.370 31.762 1.00 48.81 277 ILE A O 1
ATOM 2228 N N . ALA A 1 278 ? -50.680 9.818 33.951 1.00 43.88 278 ALA A N 1
ATOM 2229 C CA . ALA A 1 278 ? -51.700 10.872 33.948 1.00 43.88 278 ALA A CA 1
ATOM 2230 C C . ALA A 1 278 ? -51.234 12.180 33.270 1.00 43.88 278 ALA A C 1
ATOM 2232 O O . ALA A 1 278 ? -52.062 12.965 32.814 1.00 43.88 278 ALA A O 1
ATOM 2233 N N . THR A 1 279 ? -49.922 12.431 33.173 1.00 46.34 279 THR A N 1
ATOM 2234 C CA . THR A 1 279 ? -49.364 13.613 32.484 1.00 46.34 279 THR A CA 1
ATOM 2235 C C . THR A 1 279 ? -48.971 13.353 31.027 1.00 46.34 279 THR A C 1
ATOM 2237 O O . THR A 1 279 ? -48.939 14.301 30.240 1.00 46.34 279 THR A O 1
ATOM 2240 N N . ARG A 1 280 ? -48.744 12.093 30.620 1.00 43.81 280 ARG A N 1
ATOM 2241 C CA . ARG A 1 280 ? -48.502 11.721 29.210 1.00 43.81 280 ARG A CA 1
ATOM 2242 C C . ARG A 1 280 ? -49.729 11.877 28.305 1.00 43.81 280 ARG A C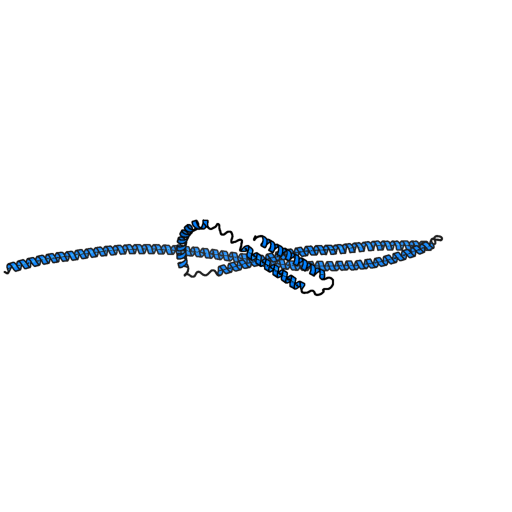 1
ATOM 2244 O O . ARG A 1 280 ? -49.545 12.147 27.124 1.00 43.81 280 ARG A O 1
ATOM 2251 N N . GLU A 1 281 ? -50.950 11.824 28.840 1.00 47.25 281 GLU A N 1
ATOM 2252 C CA . GLU A 1 281 ? -52.164 12.160 28.070 1.00 47.25 281 GLU A CA 1
ATOM 2253 C C . GLU A 1 281 ? -52.290 13.666 27.763 1.00 47.25 281 GLU A C 1
ATOM 2255 O O . GLU A 1 281 ? -52.987 14.036 26.825 1.00 47.25 281 GLU A O 1
ATOM 2260 N N . VAL A 1 282 ? -51.569 14.541 28.481 1.00 46.59 282 VAL A N 1
ATOM 2261 C CA . VAL A 1 282 ? -51.584 16.004 28.255 1.00 46.59 282 VAL A CA 1
ATOM 2262 C C . VAL A 1 282 ? -50.373 16.481 27.431 1.00 46.59 282 VAL A C 1
ATOM 2264 O O . VAL A 1 282 ? -50.433 17.516 26.772 1.00 46.59 282 VAL A O 1
ATOM 2267 N N . ALA A 1 283 ? -49.260 15.736 27.424 1.00 42.75 283 ALA A N 1
ATOM 2268 C CA . ALA A 1 283 ? -48.045 16.107 26.686 1.00 42.75 283 ALA A CA 1
ATOM 2269 C C . ALA A 1 283 ? -48.107 15.796 25.176 1.00 42.75 283 ALA A C 1
ATOM 2271 O O . ALA A 1 283 ? -47.435 16.471 24.396 1.00 42.75 283 ALA A O 1
ATOM 2272 N N . ALA A 1 284 ? -48.957 14.853 24.755 1.00 41.81 284 ALA A N 1
ATOM 2273 C CA . ALA A 1 284 ? -49.160 14.517 23.342 1.00 41.81 284 ALA A CA 1
ATOM 2274 C C . ALA A 1 284 ? -49.803 15.659 22.518 1.00 41.81 284 ALA A C 1
ATOM 2276 O O . ALA A 1 284 ? -49.713 15.657 21.295 1.00 41.81 284 ALA A O 1
ATOM 2277 N N . GLU A 1 285 ? -50.391 16.676 23.163 1.00 45.84 285 GLU A N 1
ATOM 2278 C CA . GLU A 1 285 ? -50.889 17.888 22.489 1.00 45.84 285 GLU A CA 1
ATOM 2279 C C . GLU A 1 285 ? -49.817 18.980 22.293 1.00 45.84 285 GLU A C 1
ATOM 2281 O O . GLU A 1 285 ? -50.069 19.961 21.596 1.00 45.84 285 GLU A O 1
ATOM 2286 N N . LYS A 1 286 ? -48.608 18.836 22.863 1.00 48.66 286 LYS A N 1
ATOM 2287 C CA . LYS A 1 286 ? -47.519 19.833 22.744 1.00 48.66 286 LYS A CA 1
ATOM 2288 C C . LYS A 1 286 ? -46.328 19.395 21.891 1.00 48.66 286 LYS A C 1
ATOM 2290 O O . LYS A 1 286 ? -45.449 20.210 21.623 1.00 48.66 286 LYS A O 1
ATOM 2295 N N . GLU A 1 287 ? -46.316 18.157 21.412 1.00 39.72 287 GLU A N 1
ATOM 2296 C CA . GLU A 1 287 ? -45.237 17.588 20.588 1.00 39.72 287 GLU A CA 1
ATOM 2297 C C . GLU A 1 287 ? -45.386 17.900 19.083 1.00 39.72 287 GLU A C 1
ATOM 2299 O O . GLU A 1 287 ? -44.764 17.268 18.243 1.00 39.72 287 GLU A O 1
ATOM 2304 N N . MET A 1 288 ? -46.194 18.908 18.734 1.00 46.00 288 MET A N 1
ATOM 2305 C CA . MET A 1 288 ? -46.342 19.432 17.366 1.00 46.00 288 MET A CA 1
ATOM 2306 C C . MET A 1 288 ? -45.614 20.776 17.166 1.00 46.00 288 MET A C 1
ATOM 2308 O O . MET A 1 288 ? -45.831 21.459 16.171 1.00 46.00 288 MET A O 1
ATOM 2312 N N . GLN A 1 289 ? -44.779 21.186 18.129 1.00 47.56 289 GLN A N 1
ATOM 2313 C CA . GLN A 1 289 ? -44.137 22.508 18.148 1.00 47.56 289 GLN A CA 1
ATOM 2314 C C . GLN A 1 289 ? -42.607 22.466 18.338 1.00 47.56 289 GLN A C 1
ATOM 2316 O O . GLN A 1 289 ? -42.002 23.513 18.537 1.00 47.56 289 GLN A O 1
ATOM 2321 N N . ALA A 1 290 ? -41.976 21.286 18.303 1.00 41.62 290 ALA A N 1
ATOM 2322 C CA . ALA A 1 290 ? -40.544 21.110 18.592 1.00 41.62 290 ALA A CA 1
ATOM 2323 C C . ALA A 1 290 ? -39.737 20.472 17.440 1.00 41.62 290 ALA A C 1
ATOM 2325 O O . ALA A 1 290 ? -38.618 20.012 17.661 1.00 41.62 290 ALA A O 1
ATOM 2326 N N . GLU A 1 291 ? -40.279 20.452 16.218 1.00 41.81 291 GLU A N 1
ATOM 2327 C CA . GLU A 1 291 ? -39.529 20.037 15.018 1.00 41.81 291 GLU A CA 1
ATOM 2328 C C . GLU A 1 291 ? -38.737 21.188 14.359 1.00 41.81 291 GLU A C 1
ATOM 2330 O O . GLU A 1 291 ? -37.831 20.911 13.582 1.00 41.81 291 GLU A O 1
ATOM 2335 N N . ASP A 1 292 ? -38.950 22.456 14.742 1.00 44.91 292 ASP A N 1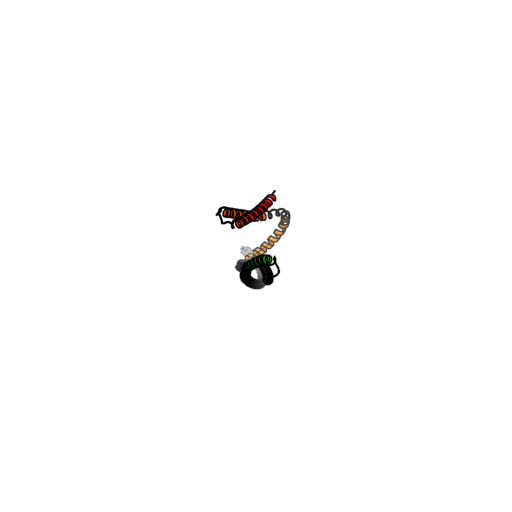
ATOM 2336 C CA . ASP A 1 292 ? -38.255 23.613 14.132 1.00 44.91 292 ASP A CA 1
ATOM 2337 C C . ASP A 1 292 ? -36.865 23.938 14.737 1.00 44.91 292 ASP A C 1
ATOM 2339 O O . ASP A 1 292 ? -36.037 24.589 14.099 1.00 44.91 292 ASP A O 1
ATOM 2343 N N . ASP A 1 293 ? -36.538 23.467 15.948 1.00 42.81 293 ASP A N 1
ATOM 2344 C CA . ASP A 1 293 ? -35.317 23.914 16.654 1.00 42.81 293 ASP A CA 1
ATOM 2345 C C . ASP A 1 293 ? -34.063 23.052 16.388 1.00 42.81 293 ASP A C 1
ATOM 2347 O O . ASP A 1 293 ? -32.936 23.446 16.724 1.00 42.81 293 ASP A O 1
ATOM 2351 N N . THR A 1 294 ? -34.212 21.888 15.746 1.00 42.41 294 THR A N 1
ATOM 2352 C CA . THR A 1 294 ? -33.070 21.010 15.406 1.00 42.41 294 THR A CA 1
ATOM 2353 C C . THR A 1 294 ? -32.437 21.329 14.047 1.00 42.41 294 THR A C 1
ATOM 2355 O O . THR A 1 294 ? -31.253 21.048 13.846 1.00 42.41 294 THR A O 1
ATOM 2358 N N . GLU A 1 295 ? -33.144 22.028 13.154 1.00 41.00 295 GLU A N 1
ATOM 2359 C CA . GLU A 1 295 ? -32.593 22.498 11.873 1.00 41.00 295 GLU A CA 1
ATOM 2360 C C . GLU A 1 295 ? -31.706 23.752 12.033 1.00 41.00 295 GLU A C 1
ATOM 2362 O O . GLU A 1 295 ? -30.752 23.970 11.275 1.00 41.00 295 GLU A O 1
ATOM 2367 N N . HIS A 1 296 ? -31.930 24.552 13.082 1.00 41.78 296 HIS A N 1
ATOM 2368 C CA . HIS A 1 296 ? -31.175 25.786 13.314 1.00 41.78 296 HIS A CA 1
ATOM 2369 C C . HIS A 1 296 ? -29.770 25.570 13.901 1.00 41.78 296 HIS A C 1
ATOM 2371 O O . HIS A 1 296 ? -28.856 26.362 13.648 1.00 41.78 296 HIS A O 1
ATOM 2377 N N . THR A 1 297 ? -29.553 24.489 14.655 1.00 43.38 297 THR A N 1
ATOM 2378 C CA . THR A 1 297 ? -28.265 24.221 15.316 1.00 43.38 297 THR A CA 1
ATOM 2379 C C . THR A 1 297 ? -27.229 23.620 14.363 1.00 43.38 297 THR A C 1
ATOM 2381 O O . THR A 1 297 ? -26.069 24.046 14.394 1.00 43.38 297 THR A O 1
ATOM 2384 N N . VAL A 1 298 ? -27.640 22.735 13.448 1.00 43.84 298 VAL A N 1
ATOM 2385 C CA . VAL A 1 298 ? -26.755 22.106 12.444 1.00 43.84 298 VAL A CA 1
ATOM 2386 C C . VAL A 1 298 ? -26.260 23.124 11.402 1.00 43.84 298 VAL A C 1
ATOM 2388 O O . VAL A 1 298 ? -25.095 23.099 11.005 1.00 43.84 298 VAL A O 1
ATOM 2391 N N . ASN A 1 299 ? -27.082 24.118 11.049 1.00 45.34 299 ASN A N 1
ATOM 2392 C CA . ASN A 1 299 ? -26.687 25.198 10.138 1.00 45.34 299 ASN A CA 1
ATOM 2393 C C . ASN A 1 299 ? -25.649 26.179 10.731 1.00 45.34 299 ASN A C 1
ATOM 2395 O O . ASN A 1 299 ? -24.972 26.900 9.986 1.00 45.34 299 ASN A O 1
ATOM 2399 N N . SER A 1 300 ? -25.477 26.213 12.057 1.00 51.72 300 SER A N 1
ATOM 2400 C CA . SER A 1 300 ? -24.554 27.141 12.728 1.00 51.72 300 SER A CA 1
ATOM 2401 C C . SER A 1 300 ? -23.102 26.639 12.790 1.00 51.72 300 SER A C 1
ATOM 2403 O O . SER A 1 300 ? -22.177 27.446 12.655 1.00 51.72 300 SER A O 1
ATOM 2405 N N . SER A 1 301 ? -22.873 25.324 12.928 1.00 51.31 301 SER A N 1
ATOM 2406 C CA . SER A 1 301 ? -21.514 24.760 13.006 1.00 51.31 301 SER A CA 1
ATOM 2407 C C . SER A 1 301 ? -20.839 24.710 11.635 1.00 51.31 301 SER A C 1
ATOM 2409 O O . SER A 1 301 ? -19.688 25.128 11.510 1.00 51.31 301 SER A O 1
ATOM 2411 N N . LEU A 1 302 ? -21.587 24.328 10.592 1.00 53.09 302 LEU A N 1
ATOM 2412 C CA . LEU A 1 302 ? -21.094 24.274 9.212 1.00 53.09 302 LEU A CA 1
ATOM 2413 C C . LEU A 1 302 ? -20.710 25.671 8.684 1.00 53.09 302 LEU A C 1
ATOM 2415 O O . LEU A 1 302 ? -19.764 25.826 7.919 1.00 53.09 302 LEU A O 1
ATOM 2419 N N . GLY A 1 303 ? -21.411 26.719 9.140 1.00 51.06 303 GLY A N 1
ATOM 2420 C CA . GLY A 1 303 ? -21.084 28.113 8.810 1.00 51.06 303 GLY A CA 1
ATOM 2421 C C . GLY A 1 303 ? -19.727 28.565 9.332 1.00 51.06 303 GLY A C 1
ATOM 2422 O O . GLY A 1 303 ? -18.963 29.172 8.588 1.00 51.06 303 GLY A O 1
ATOM 2423 N N . ARG A 1 304 ? -19.407 28.224 10.586 1.00 55.81 304 ARG A N 1
ATOM 2424 C CA . ARG A 1 304 ? -18.109 28.571 11.182 1.00 55.81 304 ARG A CA 1
ATOM 2425 C C . ARG A 1 304 ? -16.949 27.850 10.507 1.00 55.81 304 ARG A C 1
ATOM 2427 O O . ARG A 1 304 ? -15.873 28.424 10.389 1.00 55.81 304 ARG A O 1
ATOM 2434 N N . GLU A 1 305 ? -17.139 26.608 10.067 1.00 54.78 305 GLU A N 1
ATOM 2435 C CA . GLU A 1 305 ? -16.089 25.875 9.350 1.00 54.78 305 GLU A CA 1
ATOM 2436 C C . GLU A 1 305 ? -15.797 26.471 7.969 1.00 54.78 305 GLU A C 1
ATOM 2438 O O . GLU A 1 305 ? -14.628 26.624 7.610 1.00 54.78 305 GLU A O 1
ATOM 2443 N N . ILE A 1 306 ? -16.829 26.894 7.234 1.00 53.66 306 ILE A N 1
ATOM 2444 C CA . ILE A 1 306 ? -16.666 27.559 5.933 1.00 53.66 306 ILE A CA 1
ATOM 2445 C C . ILE A 1 306 ? -15.967 28.922 6.096 1.00 53.66 306 ILE A C 1
ATOM 2447 O O . ILE A 1 306 ? -15.004 29.209 5.384 1.00 53.66 306 ILE A O 1
ATOM 2451 N N . GLU A 1 307 ? -16.362 29.724 7.087 1.00 52.56 307 GLU A N 1
ATOM 2452 C CA . GLU A 1 307 ? -15.762 31.039 7.368 1.00 52.56 307 GLU A CA 1
ATOM 2453 C C . GLU A 1 307 ? -14.276 30.926 7.785 1.00 52.56 307 GLU A C 1
ATOM 2455 O O . GLU A 1 307 ? -13.415 31.703 7.346 1.00 52.56 307 GLU A O 1
ATOM 2460 N N . ASN A 1 308 ? -13.933 29.883 8.551 1.00 57.03 308 ASN A N 1
ATOM 2461 C CA . ASN A 1 308 ? -12.549 29.560 8.906 1.00 57.03 308 ASN A CA 1
ATOM 2462 C C . ASN A 1 308 ? -11.706 29.177 7.677 1.00 57.03 308 ASN A C 1
ATOM 2464 O O . ASN A 1 308 ? -10.558 29.618 7.551 1.00 57.03 308 ASN A O 1
ATOM 2468 N N . LEU A 1 309 ? -12.262 28.394 6.747 1.00 54.31 309 LEU A N 1
ATOM 2469 C CA . LEU A 1 309 ? -11.575 27.981 5.519 1.00 54.31 309 LEU A CA 1
ATOM 2470 C C . LEU A 1 309 ? -11.357 29.152 4.551 1.00 54.31 309 LEU A C 1
ATOM 2472 O O . LEU A 1 309 ? -10.271 29.279 3.974 1.00 54.31 309 LEU A O 1
ATOM 2476 N N . ILE A 1 310 ? -12.329 30.058 4.425 1.00 54.44 310 ILE A N 1
ATOM 2477 C CA . ILE A 1 310 ? -12.194 31.291 3.633 1.00 54.44 310 ILE A CA 1
ATOM 2478 C C . ILE A 1 310 ? -11.087 32.180 4.214 1.00 54.44 310 ILE A C 1
ATOM 2480 O O . ILE A 1 310 ? -10.220 32.673 3.480 1.00 54.44 310 ILE A O 1
ATOM 2484 N N . THR A 1 311 ? -11.049 32.331 5.538 1.00 58.16 311 THR A N 1
ATOM 2485 C CA . THR A 1 311 ? -10.035 33.138 6.232 1.00 58.16 311 THR A CA 1
ATOM 2486 C C . THR A 1 311 ? -8.626 32.561 6.058 1.00 58.16 311 THR A C 1
ATOM 2488 O O . THR A 1 311 ? -7.669 33.300 5.783 1.00 58.16 311 THR A O 1
ATOM 2491 N N . LEU A 1 312 ? -8.483 31.234 6.154 1.00 54.94 312 LEU A N 1
ATOM 2492 C CA . LEU A 1 312 ? -7.209 30.535 5.967 1.00 54.94 312 LEU A CA 1
ATOM 2493 C C . LEU A 1 312 ? -6.694 30.674 4.526 1.00 54.94 312 LEU A C 1
ATOM 2495 O O . LEU A 1 312 ? -5.527 31.012 4.307 1.00 54.94 312 LEU A O 1
ATOM 2499 N N . THR A 1 313 ? -7.576 30.488 3.543 1.00 52.84 313 THR A N 1
ATOM 2500 C CA . THR A 1 313 ? -7.228 30.546 2.114 1.00 52.84 313 THR A CA 1
ATOM 2501 C C . THR A 1 313 ? -6.871 31.972 1.685 1.00 52.84 313 THR A C 1
ATOM 2503 O O . THR A 1 313 ? -5.864 32.196 1.007 1.00 52.84 313 THR A O 1
ATOM 2506 N N . THR A 1 314 ? -7.604 32.972 2.182 1.00 53.88 314 THR A N 1
ATOM 2507 C CA . THR A 1 314 ? -7.296 34.397 1.968 1.00 53.88 314 THR A CA 1
ATOM 2508 C C . THR A 1 314 ? -5.949 34.785 2.587 1.00 53.88 314 THR A C 1
ATOM 2510 O O . THR A 1 314 ? -5.156 35.514 1.980 1.00 53.88 314 THR A O 1
ATOM 2513 N N . SER A 1 315 ? -5.636 34.247 3.768 1.00 54.38 315 SER A N 1
ATOM 2514 C CA . SER A 1 315 ? -4.353 34.469 4.446 1.00 54.38 315 SER A CA 1
ATOM 2515 C C . SER A 1 315 ? -3.177 33.835 3.694 1.00 54.38 315 SER A C 1
ATOM 2517 O O . SER A 1 315 ? -2.118 34.457 3.569 1.00 54.38 315 SER A O 1
ATOM 2519 N N . LEU A 1 316 ? -3.362 32.636 3.131 1.00 53.41 316 LEU A N 1
ATOM 2520 C CA . LEU A 1 316 ? -2.368 31.965 2.286 1.00 53.41 316 LEU A CA 1
ATOM 2521 C C . LEU A 1 316 ? -2.110 32.740 0.989 1.00 53.41 316 LEU A C 1
ATOM 2523 O O . LEU A 1 316 ? -0.952 33.000 0.651 1.00 53.41 316 LEU A O 1
ATOM 2527 N N . LYS A 1 317 ? -3.168 33.212 0.319 1.00 54.69 317 LYS A N 1
ATOM 2528 C CA . LYS A 1 317 ? -3.062 34.064 -0.875 1.00 54.69 317 LYS A CA 1
ATOM 2529 C C . LYS A 1 317 ? -2.270 35.345 -0.585 1.00 54.69 317 LYS A C 1
ATOM 2531 O O . LYS A 1 317 ? -1.353 35.691 -1.328 1.00 54.69 317 LYS A O 1
ATOM 2536 N N . LYS A 1 318 ? -2.534 36.007 0.548 1.00 55.19 318 LYS A N 1
ATOM 2537 C CA . LYS A 1 318 ? -1.823 37.229 0.971 1.00 55.19 318 LYS A CA 1
ATOM 2538 C C . LYS A 1 318 ? -0.342 36.976 1.296 1.00 55.19 318 LYS A C 1
ATOM 2540 O O . LYS A 1 318 ? 0.512 37.796 0.962 1.00 55.19 318 LYS A O 1
ATOM 2545 N N . LYS A 1 319 ? -0.020 35.824 1.898 1.00 51.72 319 LYS A N 1
ATOM 2546 C CA . LYS A 1 319 ? 1.356 35.414 2.235 1.00 51.72 319 LYS A CA 1
ATOM 2547 C C . LYS A 1 319 ? 2.188 35.053 0.998 1.00 51.72 319 LYS A C 1
ATOM 2549 O O . LYS A 1 319 ? 3.400 35.271 1.002 1.00 51.72 319 LYS A O 1
ATOM 2554 N N . HIS A 1 320 ? 1.548 34.540 -0.055 1.00 49.12 320 HIS A N 1
ATOM 2555 C CA . HIS A 1 320 ? 2.216 34.135 -1.294 1.00 49.12 320 HIS A CA 1
ATOM 2556 C C . HIS A 1 320 ? 2.284 35.234 -2.367 1.00 49.12 320 HIS A C 1
ATOM 2558 O O . HIS A 1 320 ? 3.257 35.253 -3.115 1.00 49.12 320 HIS A O 1
ATOM 2564 N N . LEU A 1 321 ? 1.366 36.211 -2.387 1.00 46.66 321 LEU A N 1
ATOM 2565 C CA . LEU A 1 321 ? 1.483 37.392 -3.263 1.00 46.66 321 LEU A CA 1
ATOM 2566 C C . LEU A 1 321 ? 2.523 38.428 -2.787 1.00 46.66 321 LEU A C 1
ATOM 2568 O O . LEU A 1 321 ? 3.022 39.206 -3.594 1.00 46.66 321 LEU A O 1
ATOM 2572 N N . GLY A 1 322 ? 2.886 38.448 -1.499 1.00 41.81 322 GLY A N 1
ATOM 2573 C CA . GLY A 1 322 ? 3.824 39.432 -0.931 1.00 41.81 322 GLY A CA 1
ATOM 2574 C C . GLY A 1 322 ? 5.315 39.182 -1.209 1.00 41.81 322 GLY A C 1
ATOM 2575 O O . GLY A 1 322 ? 6.152 39.987 -0.806 1.00 41.81 322 GLY A O 1
ATOM 2576 N N . ARG A 1 323 ? 5.677 38.077 -1.875 1.00 44.34 323 ARG A N 1
ATOM 2577 C CA . ARG A 1 323 ? 7.063 37.738 -2.245 1.00 44.34 323 ARG A CA 1
ATOM 2578 C C . ARG A 1 323 ? 7.211 37.680 -3.764 1.00 44.34 323 ARG A C 1
ATOM 2580 O O . ARG A 1 323 ? 7.456 36.619 -4.328 1.00 44.34 323 ARG A O 1
ATOM 2587 N N . ILE A 1 324 ? 7.106 38.829 -4.428 1.00 40.91 324 ILE A N 1
ATOM 2588 C CA . ILE A 1 324 ? 7.603 38.971 -5.803 1.00 40.91 324 ILE A CA 1
ATOM 2589 C C . ILE A 1 324 ? 9.132 39.078 -5.717 1.00 40.91 324 ILE A C 1
ATOM 2591 O O . ILE A 1 324 ? 9.702 40.163 -5.674 1.00 40.91 324 ILE A O 1
ATOM 2595 N N . ILE A 1 325 ? 9.798 37.929 -5.614 1.00 41.59 325 ILE A N 1
ATOM 2596 C CA . ILE A 1 325 ? 11.230 37.809 -5.897 1.00 41.59 325 ILE A CA 1
ATOM 2597 C C . ILE A 1 325 ? 11.318 37.463 -7.388 1.00 41.59 325 ILE A C 1
ATOM 2599 O O . ILE A 1 325 ? 10.674 36.495 -7.799 1.00 41.59 325 ILE A O 1
ATOM 2603 N N . PRO A 1 326 ? 12.053 38.224 -8.220 1.00 42.66 326 PRO A N 1
ATOM 2604 C CA . PRO A 1 326 ? 12.157 37.931 -9.643 1.00 42.66 326 PRO A CA 1
ATOM 2605 C C . PRO A 1 326 ? 12.877 36.592 -9.814 1.00 42.66 326 PRO A C 1
ATOM 2607 O O . PRO A 1 326 ? 14.085 36.480 -9.619 1.00 42.66 326 PRO A O 1
ATOM 2610 N N . ALA A 1 327 ? 12.106 35.552 -10.115 1.00 44.84 327 ALA A N 1
ATOM 2611 C CA . ALA A 1 327 ? 12.606 34.200 -10.267 1.00 44.84 327 ALA A CA 1
ATOM 2612 C C . ALA A 1 327 ? 13.025 33.947 -11.733 1.00 44.84 327 ALA A C 1
ATOM 2614 O O . ALA A 1 327 ? 12.438 34.518 -12.659 1.00 44.84 327 ALA A O 1
ATOM 2615 N N . PRO A 1 328 ? 14.065 33.126 -11.969 1.00 41.16 328 PRO A N 1
ATOM 2616 C CA . PRO A 1 328 ? 14.652 32.931 -13.289 1.00 41.16 328 PRO A CA 1
ATOM 2617 C C . PRO A 1 328 ? 13.651 32.269 -14.247 1.00 41.16 328 PRO A C 1
ATOM 2619 O O . PRO A 1 328 ? 12.832 31.437 -13.838 1.00 41.16 328 PRO A O 1
ATOM 2622 N N . LYS A 1 329 ? 13.726 32.675 -15.524 1.00 44.31 329 LYS A N 1
ATOM 2623 C CA . LYS A 1 329 ? 12.859 32.263 -16.643 1.00 44.31 329 LYS A CA 1
ATOM 2624 C C . LYS A 1 329 ? 12.668 30.736 -16.647 1.00 44.31 329 LYS A C 1
ATOM 2626 O O . LYS A 1 329 ? 13.566 30.007 -17.048 1.00 44.31 329 LYS A O 1
ATOM 2631 N N . GLY A 1 330 ? 11.518 30.273 -16.156 1.00 45.28 330 GLY A N 1
ATOM 2632 C CA . GLY A 1 330 ? 11.179 28.849 -16.009 1.00 45.28 330 GLY A CA 1
ATOM 2633 C C . GLY A 1 330 ? 10.344 28.524 -14.764 1.00 45.28 330 GLY A C 1
ATOM 2634 O O . GLY A 1 330 ? 9.616 27.541 -14.751 1.00 45.28 330 GLY A O 1
ATOM 2635 N N . SER A 1 331 ? 10.383 29.379 -13.740 1.00 42.53 331 SER A N 1
ATOM 2636 C CA . SER A 1 331 ? 9.634 29.207 -12.477 1.00 42.53 331 SER A CA 1
ATOM 2637 C C . SER A 1 331 ? 8.278 29.931 -12.437 1.00 42.53 331 SER A C 1
ATOM 2639 O O . SER A 1 331 ? 7.479 29.716 -11.528 1.00 42.53 331 SER A O 1
ATOM 2641 N N . THR A 1 332 ? 7.984 30.754 -13.446 1.00 44.72 332 THR A N 1
ATOM 2642 C CA . THR A 1 332 ? 6.754 31.557 -13.550 1.00 44.72 332 THR A CA 1
ATOM 2643 C C . THR A 1 332 ? 5.499 30.700 -13.777 1.00 44.72 332 THR A C 1
ATOM 2645 O O . THR A 1 332 ? 4.424 31.070 -13.323 1.00 44.72 332 THR A O 1
ATOM 2648 N N . LEU A 1 333 ? 5.630 29.526 -14.414 1.00 43.16 333 LEU A N 1
ATOM 2649 C CA . LEU A 1 333 ? 4.496 28.630 -14.690 1.00 43.16 333 LEU A CA 1
ATOM 2650 C C . LEU A 1 333 ? 3.944 27.950 -13.427 1.00 43.16 333 LEU A C 1
ATOM 2652 O O . LEU A 1 333 ? 2.738 27.790 -13.288 1.00 43.16 333 LEU A O 1
ATOM 2656 N N . VAL A 1 334 ? 4.814 27.579 -12.484 1.00 45.09 334 VAL A N 1
ATOM 2657 C CA . VAL A 1 334 ? 4.404 26.849 -11.271 1.00 45.09 334 VAL A CA 1
ATOM 2658 C C . VAL A 1 334 ? 3.658 27.767 -10.299 1.00 45.09 334 VAL A C 1
ATOM 2660 O O . VAL A 1 334 ? 2.707 27.341 -9.654 1.00 45.09 334 VAL A O 1
ATOM 2663 N N . TYR A 1 335 ? 4.046 29.043 -10.226 1.00 46.91 335 TYR A N 1
ATOM 2664 C CA . TYR A 1 335 ? 3.366 30.021 -9.375 1.00 46.91 335 TYR A CA 1
ATOM 2665 C C . TYR A 1 335 ? 1.992 30.432 -9.913 1.00 46.91 335 TYR A C 1
ATOM 2667 O O . TYR A 1 335 ? 1.077 30.620 -9.115 1.00 46.91 335 TYR A O 1
ATOM 2675 N N . ASN A 1 336 ? 1.826 30.526 -11.236 1.00 48.53 336 ASN A N 1
ATOM 2676 C CA . ASN A 1 336 ? 0.529 30.855 -11.830 1.00 48.53 336 ASN A CA 1
ATOM 2677 C C . ASN A 1 336 ? -0.497 29.734 -11.609 1.00 48.53 336 ASN A C 1
ATOM 2679 O O . ASN A 1 336 ? -1.613 30.034 -11.203 1.00 48.53 336 ASN A O 1
ATOM 2683 N N . ASN A 1 337 ? -0.096 28.464 -11.733 1.00 48.19 337 ASN A N 1
ATOM 2684 C CA . ASN A 1 337 ? -0.997 27.328 -11.502 1.00 48.19 337 ASN A CA 1
ATOM 2685 C C . ASN A 1 337 ? -1.471 27.241 -10.039 1.00 48.19 337 ASN A C 1
ATOM 2687 O O . ASN A 1 337 ? -2.643 27.003 -9.782 1.00 48.19 337 ASN A O 1
ATOM 2691 N N . VAL A 1 338 ? -0.592 27.512 -9.065 1.00 51.59 338 VAL A N 1
ATOM 2692 C CA . VAL A 1 338 ? -0.979 27.528 -7.640 1.00 51.59 338 VAL A CA 1
ATOM 2693 C C . VAL A 1 338 ? -1.932 28.688 -7.327 1.00 51.59 338 VAL A C 1
ATOM 2695 O O . VAL A 1 338 ? -2.810 28.557 -6.477 1.00 51.59 338 VAL A O 1
ATOM 2698 N N . ILE A 1 339 ? -1.780 29.831 -8.001 1.00 54.34 339 ILE A N 1
ATOM 2699 C CA . ILE A 1 339 ? -2.690 30.975 -7.8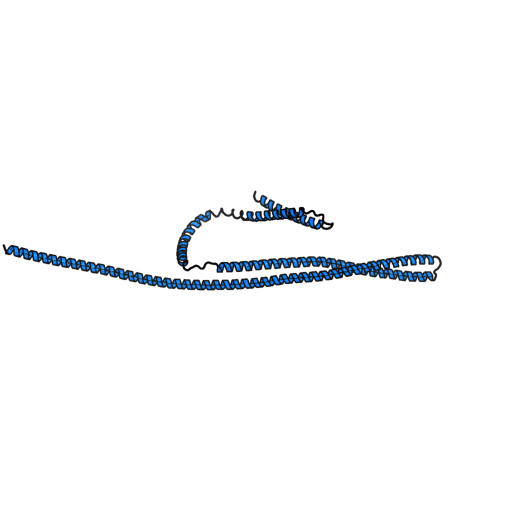50 1.00 54.34 339 ILE A CA 1
ATOM 2700 C C . ILE A 1 339 ? -4.043 30.692 -8.518 1.00 54.34 339 ILE A C 1
ATOM 2702 O O . ILE A 1 339 ? -5.070 31.061 -7.951 1.00 54.34 339 ILE A O 1
ATOM 2706 N N . GLU A 1 340 ? -4.062 30.029 -9.675 1.00 54.03 340 GLU A N 1
ATOM 2707 C CA . GLU A 1 340 ? -5.293 29.593 -10.348 1.00 54.03 340 GLU A CA 1
ATOM 2708 C C . GLU A 1 340 ? -6.063 28.560 -9.514 1.00 54.03 340 GLU A C 1
ATOM 2710 O O . GLU A 1 340 ? -7.255 28.756 -9.279 1.00 54.03 340 GLU A O 1
ATOM 2715 N N . ASP A 1 341 ? -5.385 27.555 -8.950 1.00 53.66 341 ASP A N 1
ATOM 2716 C CA . ASP A 1 341 ? -5.999 26.555 -8.062 1.00 53.66 341 ASP A CA 1
ATOM 2717 C C . ASP A 1 341 ? -6.555 27.187 -6.772 1.00 53.66 341 ASP A C 1
ATOM 2719 O O . ASP A 1 341 ? -7.642 26.837 -6.298 1.00 53.66 341 ASP A O 1
ATOM 2723 N N . LEU A 1 342 ? -5.843 28.170 -6.207 1.00 54.91 342 LEU A N 1
ATOM 2724 C CA . LEU A 1 342 ? -6.313 28.923 -5.040 1.00 54.91 342 LEU A CA 1
ATOM 2725 C C . LEU A 1 342 ? -7.516 29.817 -5.366 1.00 54.91 342 LEU A C 1
ATOM 2727 O O . LEU A 1 342 ? -8.390 29.970 -4.516 1.00 54.91 342 LEU A O 1
ATOM 2731 N N . ASN A 1 343 ? -7.577 30.404 -6.565 1.00 57.97 343 ASN A N 1
ATOM 2732 C CA . ASN A 1 343 ? -8.724 31.205 -7.001 1.00 57.97 343 ASN A CA 1
ATOM 2733 C C . ASN A 1 343 ? -9.952 30.326 -7.257 1.00 57.97 343 ASN A C 1
ATOM 2735 O O . ASN A 1 343 ? -11.020 30.643 -6.747 1.00 57.97 343 ASN A O 1
ATOM 2739 N N . ALA A 1 344 ? -9.785 29.186 -7.931 1.00 57.34 344 ALA A N 1
ATOM 2740 C CA . ALA A 1 344 ? -10.866 28.229 -8.156 1.00 57.34 344 ALA A CA 1
ATOM 2741 C C . ALA A 1 344 ? -11.446 27.694 -6.834 1.00 57.34 344 ALA A C 1
ATOM 2743 O O . ALA A 1 344 ? -12.659 27.568 -6.682 1.00 57.34 344 ALA A O 1
ATOM 2744 N N . THR A 1 345 ? -10.586 27.444 -5.841 1.00 56.72 345 THR A N 1
ATOM 2745 C CA . THR A 1 345 ? -11.021 27.032 -4.497 1.00 56.72 345 THR A CA 1
ATOM 2746 C C . THR A 1 345 ? -11.787 28.150 -3.777 1.00 56.72 345 THR A C 1
ATOM 2748 O O . THR A 1 345 ? -12.770 27.877 -3.090 1.00 56.72 345 THR A O 1
ATOM 2751 N N . LEU A 1 346 ? -11.374 29.412 -3.942 1.00 61.38 346 LEU A N 1
ATOM 2752 C CA . LEU A 1 346 ? -12.063 30.562 -3.348 1.00 61.38 346 LEU A CA 1
ATOM 2753 C C . LEU A 1 346 ? -13.446 30.791 -3.969 1.00 61.38 346 LEU A C 1
ATOM 2755 O O . LEU A 1 346 ? -14.396 31.042 -3.233 1.00 61.38 346 LEU A O 1
ATOM 2759 N N . ASP A 1 347 ? -13.564 30.653 -5.289 1.00 57.56 347 ASP A N 1
ATOM 2760 C CA . ASP A 1 347 ? -14.829 30.831 -6.006 1.00 57.56 347 ASP A CA 1
ATOM 2761 C C . ASP A 1 347 ? -15.855 29.763 -5.590 1.00 57.56 347 ASP A C 1
ATOM 2763 O O . ASP A 1 347 ? -17.017 30.079 -5.337 1.00 57.56 347 ASP A O 1
ATOM 2767 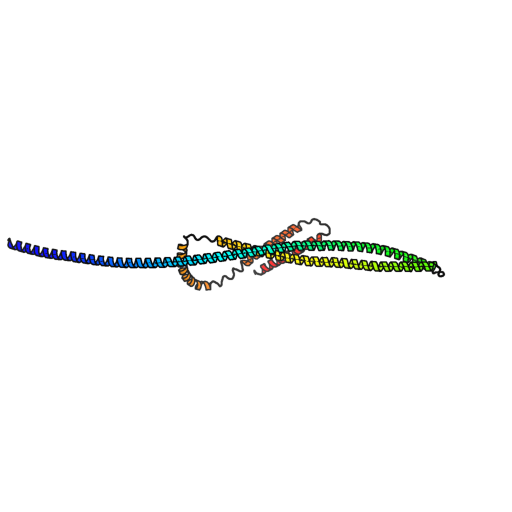N N . ILE A 1 348 ? -15.425 28.506 -5.416 1.00 57.34 348 ILE A N 1
ATOM 2768 C CA . ILE A 1 348 ? -16.288 27.419 -4.919 1.00 57.34 348 ILE A CA 1
ATOM 2769 C C . ILE A 1 348 ? -16.776 27.706 -3.491 1.00 57.34 348 ILE A C 1
ATOM 2771 O O . ILE A 1 348 ? -17.954 27.506 -3.187 1.00 57.34 348 ILE A O 1
ATOM 2775 N N . LEU A 1 349 ? -15.896 28.199 -2.614 1.00 58.72 349 LEU A N 1
ATOM 2776 C CA . LEU A 1 349 ? -16.249 28.515 -1.227 1.00 58.72 349 LEU A CA 1
ATOM 2777 C C . LEU A 1 349 ? -17.190 29.727 -1.122 1.00 58.72 349 LEU A C 1
ATOM 2779 O O . LEU A 1 349 ? -18.115 29.706 -0.314 1.00 58.72 349 LEU A O 1
ATOM 2783 N N . GLN A 1 350 ? -17.015 30.743 -1.969 1.00 59.06 350 GLN A N 1
ATOM 2784 C CA . GLN A 1 350 ? -17.905 31.909 -2.024 1.00 59.06 350 GLN A CA 1
ATOM 2785 C C . GLN A 1 350 ? -19.285 31.567 -2.600 1.00 59.06 350 GLN A C 1
ATOM 2787 O O . GLN A 1 350 ? -20.297 32.088 -2.134 1.00 59.06 350 GLN A O 1
ATOM 2792 N N . VAL A 1 351 ? -19.356 30.650 -3.571 1.00 56.44 351 VAL A N 1
ATOM 2793 C CA . VAL A 1 351 ? -20.634 30.116 -4.069 1.00 56.44 351 VAL A CA 1
ATOM 2794 C C . VAL A 1 351 ? -21.351 29.313 -2.979 1.00 56.44 351 VAL A C 1
ATOM 2796 O O . VAL A 1 351 ? -22.557 29.476 -2.805 1.00 56.44 351 VAL A O 1
ATOM 2799 N N . ALA A 1 352 ? -20.631 28.502 -2.197 1.00 54.97 352 ALA A N 1
ATOM 2800 C CA . ALA A 1 352 ? -21.209 27.769 -1.067 1.00 54.97 352 ALA A CA 1
ATOM 2801 C C . ALA A 1 352 ? -21.758 28.706 0.032 1.00 54.97 352 ALA A C 1
ATOM 2803 O O . ALA A 1 352 ? -22.810 28.434 0.611 1.00 54.97 352 ALA A O 1
ATOM 2804 N N . GLU A 1 353 ? -21.094 29.837 0.280 1.00 54.28 353 GLU A N 1
ATOM 2805 C CA . GLU A 1 353 ? -21.556 30.874 1.210 1.00 54.28 353 GLU A CA 1
ATOM 2806 C C . GLU A 1 353 ? -22.798 31.623 0.681 1.00 54.28 353 GLU A C 1
ATOM 2808 O O . GLU A 1 353 ? -23.754 31.853 1.426 1.00 54.28 353 GLU A O 1
ATOM 2813 N N . ALA A 1 354 ? -22.850 31.922 -0.622 1.00 55.22 354 ALA A N 1
ATOM 2814 C CA . ALA A 1 354 ? -23.998 32.568 -1.263 1.00 55.22 354 ALA A CA 1
ATOM 2815 C C . ALA A 1 354 ? -25.251 31.672 -1.308 1.00 55.22 354 ALA A C 1
ATOM 2817 O O . ALA A 1 354 ? -26.362 32.155 -1.089 1.00 55.22 354 ALA A O 1
ATOM 2818 N N . VAL A 1 355 ? -25.085 30.362 -1.537 1.00 54.03 355 VAL A N 1
ATOM 2819 C CA . VAL A 1 355 ? -26.186 29.380 -1.487 1.00 54.03 355 VAL A CA 1
ATOM 2820 C C . VAL A 1 355 ? -26.783 29.297 -0.079 1.00 54.03 355 VAL A C 1
ATOM 2822 O O . VAL A 1 355 ? -28.000 29.206 0.061 1.00 54.03 355 VAL A O 1
ATOM 2825 N N . LYS A 1 356 ? -25.963 29.431 0.970 1.00 52.31 356 LYS A N 1
ATOM 2826 C CA . LYS A 1 356 ? -26.441 29.488 2.357 1.00 52.31 356 LYS A CA 1
ATOM 2827 C C . LYS A 1 356 ? -27.228 30.771 2.660 1.00 52.31 356 LYS A C 1
ATOM 2829 O O . LYS A 1 356 ? -28.245 30.708 3.342 1.00 52.31 356 LYS A O 1
ATOM 2834 N N . GLY A 1 357 ? -26.793 31.918 2.133 1.00 50.25 357 GLY A N 1
ATOM 2835 C CA . GLY A 1 357 ? -27.503 33.196 2.289 1.00 50.25 357 GLY A CA 1
ATOM 2836 C C . GLY A 1 357 ? -28.850 33.268 1.553 1.00 50.25 357 GLY A C 1
ATOM 2837 O O . GLY A 1 357 ? -29.711 34.053 1.941 1.00 50.25 357 GLY A O 1
ATOM 2838 N N . GLY A 1 358 ? -29.052 32.444 0.517 1.00 46.03 358 GLY A N 1
ATOM 2839 C CA . GLY A 1 358 ? -30.310 32.347 -0.237 1.00 46.03 358 GLY A CA 1
ATOM 2840 C C . GLY A 1 358 ? -31.343 31.365 0.331 1.00 46.03 358 GLY A C 1
ATOM 2841 O O . GLY A 1 358 ? -32.472 31.347 -0.143 1.00 46.03 358 GLY A O 1
ATOM 2842 N N . MET A 1 359 ? -30.981 30.553 1.331 1.00 42.31 359 MET A N 1
ATOM 2843 C CA . MET A 1 359 ? -31.901 29.618 2.006 1.00 42.31 359 MET A CA 1
ATOM 2844 C C . MET A 1 359 ? -32.549 30.218 3.267 1.00 42.31 359 MET A C 1
ATOM 2846 O O . MET A 1 359 ? -33.355 29.557 3.911 1.00 42.31 359 MET A O 1
ATOM 2850 N N . THR A 1 360 ? -32.218 31.466 3.617 1.00 42.84 360 THR A N 1
ATOM 2851 C CA . THR A 1 360 ? -32.770 32.194 4.776 1.00 42.84 360 THR A CA 1
ATOM 2852 C C . THR A 1 360 ? -33.674 33.374 4.391 1.00 42.84 360 THR A C 1
ATOM 2854 O O . THR A 1 360 ? -33.829 34.296 5.191 1.00 42.84 360 THR A O 1
ATOM 2857 N N . SER A 1 361 ? -34.230 33.395 3.173 1.00 36.66 361 SER A N 1
ATOM 2858 C CA . SER A 1 361 ? -35.171 34.434 2.712 1.00 36.66 361 SER A CA 1
ATOM 2859 C C . SER A 1 361 ? -36.584 33.912 2.526 1.00 36.66 361 SER A C 1
ATOM 2861 O O . SER A 1 361 ? -36.708 32.911 1.782 1.00 36.66 361 SER A O 1
#

Organism: NCBI:txid49249

Sequence (361 aa):
MFKEEKDLIEKSIATLKEEFAAEKQSIREEFFREIEANGAEVEILAREKNVLEDTLGALQKEHAKSEGHLKEKLNKVKEDVNGMKKMQEFQYADLKRRNEELTSENSSLEVLMLKKANEVHELKKELLKQERDRDYDVRLLRTEKVRIEESLADLTDRLECYENGVPNRESVVLKEKLDERTGEVDRLRNVLNGNDFTISQIKAALEAMAGAKAAEAAAFKNEKEMLKKEIARVNEEMTQLQQAHLVELSAPKLSHESNSRAIVVAENMQAKDNAEIATREVAAEKEMQAEDDTEHTVNSSLGREIENLITLTTSLKKKHLGRIIPAPKGSTLVYNNVIEDLNATLDILQVAEAVKGGMTS

Radius of gyration: 59.46 Å; chains: 1; bounding box: 125×56×209 Å

Secondary structure (DSSP, 8-state):
-HHHHHHHHHHHHHHHHHHHHHHHHHHHHHHHHHHHHHHHHHHHHHHHHHHHHHHHHHHHHHHHHHHHHHHHHHHHHHHHHHHHHHHHHHHHHHHHHHHHHHHHHHHHHHHHHHHHHHHHHHHHHHHHHHHHHHHHHHHHHHHHHHHHHHHHHHHHHHHHHHHTTS--HHHHHHHHHHHHHHHHHHHHHHHHHHHHHHHHHHHHHHHHHHHHHHHHHHHHHHHHHHHHHHHHHHHHHHHHHHHHHHHHHHS----TTSHHHHHHHHHHHHHHHHHHHHHHHHHTTTTTS-SSHHHHHHHHHHHHHHHHHHHHHHHHHHHHHT------TTSHHHHHHHHHHHHHHHHHHHHHHHHHHTS--